Protein AF-0000000084883537 (afdb_homodimer)

Foldseek 3Di:
DKKKKKFFFDPWFFAVVCCVVPLVVLVCVLLVVLFFPDKDKDADDPPDRTGIMMMIDGPDVVSVVVSCDDDSVVVSVVCRVVTTPTDIDMDIGDDDDDD/DKKKKKFFFDPWFFAVVCCVVPLVVLVCVLLVVLFFPDKDKDADDPPDRTGIMMMIDGPDVVSVVVSCDDDSVVVSVVCRVVTTPTDIDMDIGDDDDDD

Sequence (198 aa):
MAQVYILYPSDVPFDLDYYVKVHMPMVSSLWGPFGLLGWEAITFPSGSPYQVQTVLSWKNLDQFSAASKGEAADKLFDDIQYFTTAKALILKGKVVASSMAQVYILYPSDVPFDLDYYVKVHMPMVSSLWGPFGLLGWEAITFPSGSPYQVQTVLSWKNLDQFSAASKGEAADKLFDDIQYFTTAKALILKGKVVASS

Radius of gyration: 17.08 Å; Cα contacts (8 Å, |Δi|>4): 407; chains: 2; bounding box: 30×47×37 Å

InterPro domains:
  IPR011008 Dimeric alpha-beta barrel [SSF54909] (14-93)

Nearest PDB structures (foldseek):
  4hl9-assembly4_H  TM=5.915E-01  e=8.717E-06  Rhodospirillum rubrum ATCC 11170
  2gff-assembly1_A  TM=5.959E-01  e=4.556E-05  Yersinia pestis
  2ifx-assembly1_B  TM=6.441E-01  e=3.137E-04  Cupriavidus necator
  2omo-assembly4_E  TM=5.944E-01  e=3.858E-04  Nitrosomonas europaea
  3gz7-assembly1_B  TM=6.301E-01  e=1.531E-03  Bordetella bronchiseptica

Secondary structure (DSSP, 8-state):
-EEEEEEEETTS-B-HHHIIIIIHHHHHHHHGGGTEEEEEEEE--TTSSEEEEEEEEES-HHHHHHHTSSHHHHHHHHHGGGTB-PPPEEEEEEEEEE-/-EEEEEEEETTS-B-HHHIIIIIHHHHHHHHGGGTEEEEEEEE--TTSSEEEEEEEEES-HHHHHHHTSSHHHHHHHHHGGGTB-PPPEEEEEEEEEE-

Structure (mmCIF, N/CA/C/O backbone):
data_AF-0000000084883537-model_v1
#
loop_
_entity.i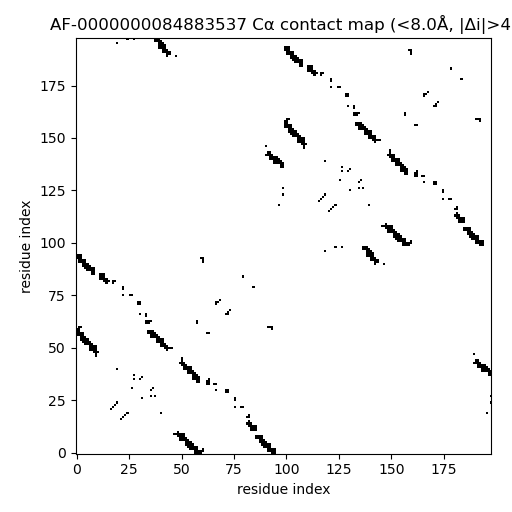d
_entity.type
_entity.pdbx_description
1 polymer 'EthD domain-containing protein'
#
loop_
_atom_site.group_PDB
_atom_site.id
_atom_site.type_symbol
_atom_site.label_atom_id
_atom_site.label_alt_id
_atom_site.label_comp_id
_atom_site.label_asym_id
_atom_site.label_entity_id
_atom_site.label_seq_id
_atom_site.pdbx_PDB_ins_code
_atom_site.Cartn_x
_atom_site.Cartn_y
_atom_site.Cartn_z
_atom_site.occupancy
_atom_site.B_iso_or_equiv
_atom_site.auth_seq_id
_atom_site.auth_comp_id
_atom_site.auth_asym_id
_atom_site.auth_atom_id
_atom_site.pdbx_PDB_model_num
ATOM 1 N N . MET A 1 1 ? 11.727 6.02 -7.578 1 90.69 1 MET A N 1
ATOM 2 C CA . MET A 1 1 ? 10.5 6.527 -6.965 1 90.69 1 MET A CA 1
ATOM 3 C C . MET A 1 1 ? 10.266 5.883 -5.602 1 90.69 1 MET A C 1
ATOM 5 O O . MET A 1 1 ? 10.766 4.789 -5.336 1 90.69 1 MET A O 1
ATOM 9 N N . ALA A 1 2 ? 9.711 6.711 -4.676 1 96.75 2 ALA A N 1
ATOM 10 C CA . ALA A 1 2 ? 9.43 6.207 -3.334 1 96.75 2 ALA A CA 1
ATOM 11 C C . ALA A 1 2 ? 7.965 6.41 -2.967 1 96.75 2 ALA A C 1
ATOM 13 O O . ALA A 1 2 ? 7.309 7.316 -3.488 1 96.75 2 ALA A O 1
ATOM 14 N N . GLN A 1 3 ? 7.539 5.473 -2.111 1 98.44 3 GLN A N 1
ATOM 15 C CA . GLN A 1 3 ? 6.172 5.57 -1.615 1 98.44 3 GLN A CA 1
ATOM 16 C C . GLN A 1 3 ? 6.125 5.426 -0.097 1 98.44 3 GLN A C 1
ATOM 18 O O . GLN A 1 3 ? 6.832 4.594 0.475 1 98.44 3 GLN A O 1
ATOM 23 N N . VAL A 1 4 ? 5.387 6.32 0.526 1 98.5 4 VAL A N 1
ATOM 24 C CA . VAL A 1 4 ? 5.102 6.227 1.954 1 98.5 4 VAL A CA 1
ATOM 25 C C . VAL A 1 4 ? 3.66 5.773 2.166 1 98.5 4 VAL A C 1
ATOM 27 O O . VAL A 1 4 ? 2.729 6.371 1.62 1 98.5 4 VAL A O 1
ATOM 30 N N . TYR A 1 5 ? 3.525 4.719 2.93 1 98.69 5 TYR A N 1
ATOM 31 C CA . TYR A 1 5 ? 2.219 4.148 3.238 1 98.69 5 TYR A CA 1
ATOM 32 C C . TYR A 1 5 ? 1.815 4.461 4.676 1 98.69 5 TYR A C 1
ATOM 34 O O . TYR A 1 5 ? 2.574 4.195 5.609 1 98.69 5 TYR A O 1
ATOM 42 N N . ILE A 1 6 ? 0.687 5.082 4.816 1 98.75 6 ILE A N 1
ATOM 43 C CA . ILE A 1 6 ? 0.108 5.375 6.121 1 98.75 6 ILE A CA 1
ATOM 44 C C . ILE A 1 6 ? -1.147 4.527 6.332 1 98.75 6 ILE A C 1
ATOM 46 O O . ILE A 1 6 ? -2.164 4.742 5.664 1 98.75 6 ILE A O 1
ATOM 50 N N . LEU A 1 7 ? -1.059 3.523 7.277 1 98.81 7 LEU A N 1
ATOM 51 C CA . LEU A 1 7 ? -2.158 2.594 7.512 1 98.81 7 LEU A CA 1
ATOM 52 C C . LEU A 1 7 ? -2.85 2.893 8.836 1 98.81 7 LEU A C 1
ATOM 54 O O . LEU A 1 7 ? -2.209 2.895 9.891 1 98.81 7 LEU A O 1
ATOM 58 N N . TYR A 1 8 ? -4.137 3.146 8.781 1 98.75 8 TYR A N 1
ATOM 59 C CA . TYR A 1 8 ? -4.93 3.414 9.977 1 98.75 8 TYR A CA 1
ATOM 60 C C . TYR A 1 8 ? -5.703 2.174 10.406 1 98.75 8 TYR A C 1
ATOM 62 O O . TYR A 1 8 ? -6.449 1.594 9.617 1 98.75 8 TYR A O 1
ATOM 70 N N . PRO A 1 9 ? -5.547 1.77 11.664 1 98.5 9 PRO A N 1
ATOM 71 C CA . PRO A 1 9 ? -6.207 0.545 12.125 1 98.5 9 PRO A CA 1
ATOM 72 C C . PRO A 1 9 ? -7.727 0.669 12.164 1 98.5 9 PR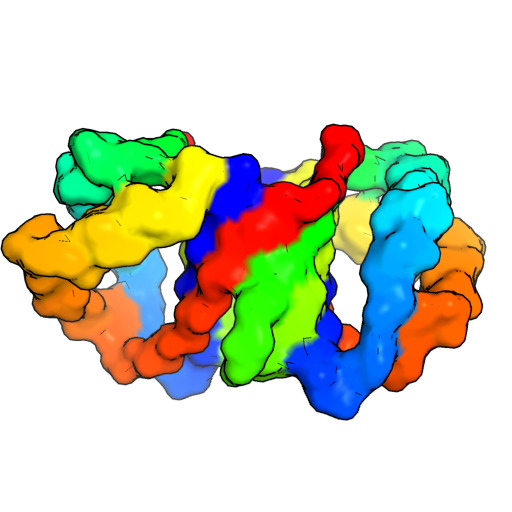O A C 1
ATOM 74 O O . PRO A 1 9 ? -8.258 1.782 12.203 1 98.5 9 PRO A O 1
ATOM 77 N N . SER A 1 10 ? -8.43 -0.474 12.109 1 97.88 10 SER A N 1
ATOM 78 C CA . SER A 1 10 ? -9.875 -0.538 11.953 1 97.88 10 SER A CA 1
ATOM 79 C C . SER A 1 10 ? -10.586 -0.371 13.297 1 97.88 10 SER A C 1
ATOM 81 O O . SER A 1 10 ? -11.797 -0.151 13.336 1 97.88 10 SER A O 1
ATOM 83 N N . ASP A 1 11 ? -9.938 -0.426 14.336 1 96.38 11 ASP A N 1
ATOM 84 C CA . ASP A 1 11 ? -10.602 -0.507 15.633 1 96.38 11 ASP A CA 1
ATOM 85 C C . ASP A 1 11 ? -10.781 0.88 16.25 1 96.38 11 ASP A C 1
ATOM 87 O O . ASP A 1 11 ? -11.25 1.008 17.375 1 96.38 11 ASP A O 1
ATOM 91 N N . VAL A 1 12 ? -10.43 1.932 15.578 1 96.75 12 VAL A N 1
ATOM 92 C CA . VAL A 1 12 ? -10.516 3.312 16.047 1 96.75 12 VAL A CA 1
ATOM 93 C C . VAL A 1 12 ? -11.305 4.148 15.039 1 96.75 12 VAL A C 1
ATOM 95 O O . VAL A 1 12 ? -11.125 4.008 13.828 1 96.75 12 VAL A O 1
ATOM 98 N N . PRO A 1 13 ? -12.266 4.973 15.516 1 97.62 13 PRO A N 1
ATOM 99 C CA . PRO A 1 13 ? -13.031 5.816 14.594 1 97.62 13 PRO A CA 1
ATOM 100 C C . PRO A 1 13 ? -12.141 6.648 13.672 1 97.62 13 PRO A C 1
ATOM 102 O O . PRO A 1 13 ? -11.062 7.078 14.078 1 97.62 13 PRO A O 1
ATOM 105 N N . PHE A 1 14 ? -12.68 6.918 12.422 1 98.62 14 PHE A N 1
ATOM 106 C CA . PHE A 1 14 ? -11.977 7.668 11.383 1 98.62 14 PHE A CA 1
ATOM 107 C C . PHE A 1 14 ? -12.961 8.5 10.562 1 98.62 14 PHE A C 1
ATOM 109 O O . PHE A 1 14 ? -13.898 7.961 9.977 1 98.62 14 PHE A O 1
ATOM 116 N N . ASP A 1 15 ? -12.773 9.766 10.531 1 98.81 15 ASP A N 1
ATOM 117 C CA . ASP A 1 15 ? -13.617 10.656 9.742 1 98.81 15 ASP A CA 1
ATOM 118 C C . ASP A 1 15 ? -13.086 10.789 8.32 1 98.81 15 ASP A C 1
ATOM 120 O O . ASP A 1 15 ? -12.375 11.75 8 1 98.81 15 ASP A O 1
ATOM 124 N N . LEU A 1 16 ? -13.547 9.93 7.484 1 98.62 16 LEU A N 1
ATOM 125 C CA . LEU A 1 16 ? -13.055 9.844 6.117 1 98.62 16 LEU A CA 1
ATOM 126 C C . LEU A 1 16 ? -13.391 11.117 5.34 1 98.62 16 LEU A C 1
ATOM 128 O O . LEU A 1 16 ? -12.594 11.57 4.516 1 98.62 16 LEU A O 1
ATOM 132 N N . ASP A 1 17 ? -14.555 11.625 5.539 1 98.69 17 ASP A N 1
ATOM 133 C CA . ASP A 1 17 ? -14.969 12.828 4.82 1 98.69 17 ASP A CA 1
ATOM 134 C C . ASP A 1 17 ? -14.023 13.992 5.109 1 98.69 17 ASP A C 1
ATOM 136 O O . ASP A 1 17 ? -13.539 14.641 4.184 1 98.69 17 ASP A O 1
ATOM 140 N N . TYR A 1 18 ? -13.75 14.203 6.387 1 98.88 18 TYR A N 1
ATOM 141 C CA . TYR A 1 18 ? -12.812 15.258 6.754 1 98.88 18 TYR A CA 1
ATOM 142 C C . TYR A 1 18 ? -11.43 14.984 6.168 1 98.88 18 TYR A C 1
ATOM 144 O O . TYR A 1 18 ? -10.781 15.891 5.648 1 98.88 18 TYR A O 1
ATOM 152 N N . TYR A 1 19 ? -11.023 13.766 6.277 1 98.81 19 TYR A N 1
ATOM 153 C CA . TYR A 1 19 ? -9.695 13.367 5.82 1 98.81 19 TYR A CA 1
ATOM 154 C C . TYR A 1 19 ? -9.508 13.703 4.348 1 98.81 19 TYR A C 1
ATOM 156 O O . TYR A 1 19 ? -8.516 14.336 3.969 1 98.81 19 TYR A O 1
ATOM 164 N N . VAL A 1 20 ? -10.477 13.336 3.49 1 98.56 20 VAL A N 1
ATOM 165 C CA . VAL A 1 20 ? -10.352 13.445 2.041 1 98.56 20 VAL A CA 1
ATOM 166 C C . VAL A 1 20 ? -10.602 14.891 1.612 1 98.56 20 VAL A C 1
ATOM 168 O O . VAL A 1 20 ? -9.914 15.406 0.729 1 98.56 20 VAL A O 1
ATOM 171 N N . LYS A 1 21 ? -11.477 15.539 2.238 1 98.56 21 LYS A N 1
ATOM 172 C CA . LYS A 1 21 ? -11.914 16.844 1.744 1 98.56 21 LYS A CA 1
ATOM 173 C C . LYS A 1 21 ? -11.086 17.969 2.352 1 98.56 21 LYS A C 1
ATOM 175 O O . LYS A 1 21 ? -11.047 19.078 1.812 1 98.56 21 LYS A O 1
ATOM 180 N N . VAL A 1 22 ? -10.445 17.719 3.473 1 98.69 22 VAL A N 1
ATOM 181 C CA . VAL A 1 22 ? -9.75 18.797 4.164 1 9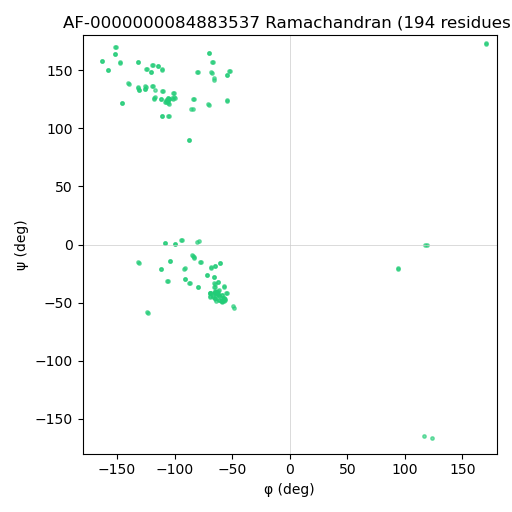8.69 22 VAL A CA 1
ATOM 182 C C . VAL A 1 22 ? -8.273 18.438 4.348 1 98.69 22 VAL A C 1
ATOM 184 O O . VAL A 1 22 ? -7.387 19.141 3.871 1 98.69 22 VAL A O 1
ATOM 187 N N . HIS A 1 23 ? -7.996 17.297 5.043 1 98.88 23 HIS A N 1
ATOM 188 C CA . HIS A 1 23 ? -6.629 16.953 5.426 1 98.88 23 HIS A CA 1
ATOM 189 C C . HIS A 1 23 ? -5.758 16.719 4.199 1 98.88 23 HIS A C 1
ATOM 191 O O . HIS A 1 23 ? -4.652 17.266 4.102 1 98.88 23 HIS A O 1
ATOM 197 N N . MET A 1 24 ? -6.238 15.938 3.273 1 98.62 24 MET A N 1
ATOM 198 C CA . MET A 1 24 ? -5.395 15.547 2.148 1 98.62 24 MET A CA 1
ATOM 199 C C . MET A 1 24 ? -5.117 16.734 1.236 1 98.62 24 MET A C 1
ATOM 201 O O . MET A 1 24 ? -4.008 16.891 0.721 1 98.62 24 MET A O 1
ATOM 205 N N . PRO A 1 25 ? -6.133 17.609 0.944 1 98.38 25 PRO A N 1
ATOM 206 C CA . PRO A 1 25 ? -5.785 18.844 0.222 1 98.38 25 PRO A CA 1
ATOM 207 C C . PRO A 1 25 ? -4.734 19.672 0.946 1 98.38 25 PRO A C 1
ATOM 209 O O . PRO A 1 25 ? -3.883 20.297 0.303 1 98.38 25 PRO A O 1
ATOM 212 N N . MET A 1 26 ? -4.738 19.734 2.303 1 98.38 26 MET A N 1
ATOM 213 C CA . MET A 1 26 ? -3.697 20.422 3.07 1 98.38 26 MET A CA 1
ATOM 214 C C . MET A 1 26 ? -2.34 19.75 2.842 1 98.38 26 MET A C 1
ATOM 216 O O . MET A 1 26 ? -1.332 20.438 2.672 1 98.38 26 MET A O 1
ATOM 220 N N . VAL A 1 27 ? -2.291 18.422 2.84 1 98.31 27 VAL A N 1
ATOM 221 C CA . VAL A 1 27 ? -1.072 17.672 2.566 1 98.31 27 VAL A CA 1
ATOM 222 C C . VAL A 1 27 ? -0.501 18.078 1.212 1 98.31 27 VAL A C 1
ATOM 224 O O . VAL A 1 27 ? 0.692 18.375 1.098 1 98.31 27 VAL A O 1
ATOM 227 N N . SER A 1 28 ? -1.354 18.141 0.183 1 97.62 28 SER A N 1
ATOM 228 C CA . SER A 1 28 ? -0.929 18.562 -1.148 1 97.62 28 SER A CA 1
ATOM 229 C C . SER A 1 28 ? -0.347 19.984 -1.123 1 97.62 28 SER A C 1
ATOM 231 O O . SER A 1 28 ? 0.725 20.219 -1.681 1 97.62 28 SER A O 1
ATOM 233 N N . SER A 1 29 ? -1.078 20.828 -0.504 1 97.5 29 SER A N 1
ATOM 234 C CA . SER A 1 29 ? -0.693 22.234 -0.492 1 97.5 29 SER A CA 1
ATOM 235 C C . SER A 1 29 ? 0.621 22.438 0.253 1 97.5 29 SER A C 1
ATOM 237 O O . SER A 1 29 ? 1.49 23.188 -0.205 1 97.5 29 SER A O 1
ATOM 239 N N . LEU A 1 30 ? 0.836 21.797 1.355 1 97.31 30 LEU A N 1
ATOM 240 C CA . LEU A 1 30 ? 1.965 22.047 2.242 1 97.31 30 LEU A CA 1
ATOM 241 C C . LEU A 1 30 ? 3.186 21.234 1.821 1 97.31 30 LEU A C 1
ATOM 243 O O . LEU A 1 30 ? 4.32 21.703 1.952 1 97.31 30 LEU A O 1
ATOM 247 N N . TRP A 1 31 ? 2.982 20.047 1.278 1 97.69 31 TRP A N 1
ATOM 248 C CA . TRP A 1 31 ? 4.121 19.188 0.972 1 97.69 31 TRP A CA 1
ATOM 249 C C . TRP A 1 31 ? 4.414 19.188 -0.524 1 97.69 31 TRP A C 1
ATOM 251 O O . TRP A 1 31 ? 5.484 18.734 -0.953 1 97.69 31 TRP A O 1
ATOM 261 N N . GLY A 1 32 ? 3.486 19.688 -1.312 1 96.5 32 GLY A N 1
ATOM 262 C CA . GLY A 1 32 ? 3.75 19.844 -2.732 1 96.5 32 GLY A CA 1
ATOM 263 C C . GLY A 1 32 ? 5.078 20.516 -3.023 1 96.5 32 GLY A C 1
ATOM 264 O O . GLY A 1 32 ? 5.914 19.969 -3.746 1 96.5 32 GLY A O 1
ATOM 265 N N . PRO A 1 33 ? 5.328 21.672 -2.48 1 94.94 33 PRO A N 1
ATOM 266 C CA . PRO A 1 33 ? 6.578 22.391 -2.732 1 94.94 33 PRO A CA 1
ATOM 267 C C . PRO A 1 33 ? 7.812 21.609 -2.293 1 94.94 33 PRO A C 1
ATOM 269 O O . PRO A 1 33 ? 8.93 21.922 -2.701 1 94.94 33 PRO A O 1
ATOM 272 N N . PHE A 1 34 ? 7.656 20.609 -1.507 1 95 34 PHE A N 1
ATOM 273 C CA . PHE A 1 34 ? 8.781 19.844 -1.003 1 95 34 PHE A CA 1
ATOM 274 C C . PHE A 1 34 ? 8.961 18.562 -1.805 1 95 34 PHE A C 1
ATOM 276 O O . PHE A 1 34 ? 9.789 17.719 -1.457 1 95 34 PHE A O 1
ATOM 283 N N . GLY A 1 35 ? 8.109 18.375 -2.793 1 95.56 35 GLY A N 1
ATOM 284 C CA . GLY A 1 35 ? 8.398 17.281 -3.703 1 95.56 35 GLY A CA 1
ATOM 285 C C . GLY A 1 35 ? 7.328 16.203 -3.715 1 95.56 35 GLY A C 1
ATOM 286 O O . GLY A 1 35 ? 7.492 15.164 -4.359 1 95.56 35 GLY A O 1
ATOM 287 N N . LEU A 1 36 ? 6.293 16.359 -2.936 1 97.69 36 LEU A N 1
ATOM 288 C CA . LEU A 1 36 ? 5.18 15.422 -3.057 1 97.69 36 LEU A CA 1
ATOM 289 C C . LEU A 1 36 ? 4.672 15.367 -4.492 1 97.69 36 LEU A C 1
ATOM 291 O O . LEU A 1 36 ? 4.297 16.391 -5.062 1 97.69 36 LEU A O 1
ATOM 295 N N . LEU A 1 37 ? 4.664 14.125 -5.035 1 97.88 37 LEU A N 1
ATOM 296 C CA . LEU A 1 37 ? 4.25 13.953 -6.422 1 97.88 37 LEU A CA 1
ATOM 297 C C . LEU A 1 37 ? 2.75 13.68 -6.508 1 97.88 37 LEU A C 1
ATOM 299 O O . LEU A 1 37 ? 2.115 13.992 -7.516 1 97.88 37 LEU A O 1
ATOM 303 N N . GLY A 1 38 ? 2.182 13.055 -5.477 1 98 38 GLY A N 1
ATOM 304 C CA . GLY A 1 38 ? 0.766 12.719 -5.438 1 98 38 GLY A CA 1
ATOM 305 C C . GLY A 1 38 ? 0.396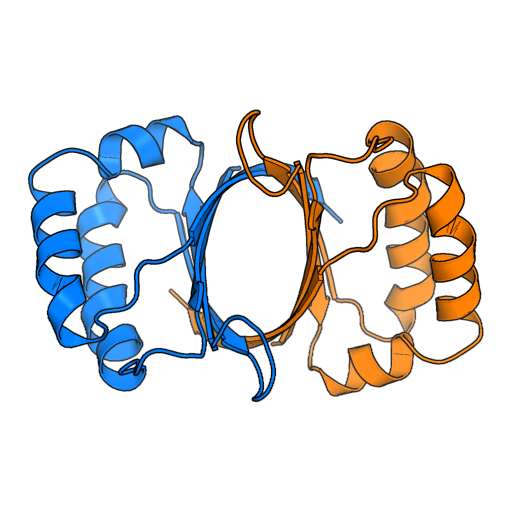 11.812 -4.273 1 98 38 GLY A C 1
ATOM 306 O O . GLY A 1 38 ? 1.256 11.445 -3.473 1 98 38 GLY A O 1
ATOM 307 N N . TRP A 1 39 ? -0.881 11.641 -4.172 1 98.56 39 TRP A N 1
ATOM 308 C CA . TRP A 1 39 ? -1.367 10.773 -3.104 1 98.56 39 TRP A CA 1
ATOM 309 C C . TRP A 1 39 ? -2.631 10.039 -3.535 1 98.56 39 TRP A C 1
ATOM 311 O O . TRP A 1 39 ? -3.305 10.445 -4.48 1 98.56 39 TRP A O 1
ATOM 321 N N . GLU A 1 40 ? -2.92 8.914 -2.918 1 98.56 40 GLU A N 1
ATOM 322 C CA . GLU A 1 40 ? -4.16 8.148 -3.014 1 98.56 40 GLU A CA 1
ATOM 323 C C . GLU A 1 40 ? -4.68 7.77 -1.63 1 98.56 40 GLU A C 1
ATOM 325 O O . GLU A 1 40 ? -3.904 7.414 -0.742 1 98.56 40 GLU A O 1
ATOM 330 N N . ALA A 1 41 ? -5.926 7.941 -1.436 1 98.75 41 ALA A N 1
ATOM 331 C CA . ALA A 1 41 ? -6.621 7.414 -0.263 1 98.75 41 ALA A CA 1
ATOM 332 C C . ALA A 1 41 ? -7.398 6.148 -0.609 1 98.75 41 ALA A C 1
ATOM 334 O O . ALA A 1 41 ? -8.203 6.141 -1.545 1 98.75 41 ALA A O 1
ATOM 335 N N . ILE A 1 42 ? -7.125 5.074 0.143 1 98.62 42 ILE A N 1
ATOM 336 C CA . ILE A 1 42 ? -7.691 3.746 -0.078 1 98.62 42 ILE A CA 1
ATOM 337 C C . ILE A 1 42 ? -8.492 3.316 1.147 1 98.62 42 ILE A C 1
ATOM 339 O O . ILE A 1 42 ? -8.07 3.531 2.283 1 98.62 42 ILE A O 1
ATOM 343 N N . THR A 1 43 ? -9.656 2.752 0.926 1 98.5 43 THR A N 1
ATOM 344 C CA . THR A 1 43 ? -10.406 2.148 2.023 1 98.5 43 THR A CA 1
ATOM 345 C C . THR A 1 43 ? -10.453 0.63 1.872 1 98.5 43 THR A C 1
ATOM 347 O O . THR A 1 43 ? -10.352 0.108 0.761 1 98.5 43 THR A O 1
ATOM 350 N N . PHE A 1 44 ? -10.539 -0.018 3.027 1 98.12 44 PHE A N 1
ATOM 351 C CA . PHE A 1 44 ? -10.625 -1.473 3.086 1 98.12 44 PHE A CA 1
ATOM 352 C C . PHE A 1 44 ? -11.969 -1.917 3.641 1 98.12 44 PHE A C 1
ATOM 354 O O . PHE A 1 44 ? -12.625 -1.169 4.367 1 98.12 44 PHE A O 1
ATOM 361 N N . PRO A 1 45 ? -12.344 -3.084 3.25 1 95.12 45 PRO A N 1
ATOM 362 C CA . PRO A 1 45 ? -13.641 -3.561 3.738 1 95.12 45 PRO A CA 1
ATOM 363 C C . PRO A 1 45 ? -13.625 -3.896 5.227 1 95.12 45 PRO A C 1
ATOM 365 O O . PRO A 1 45 ? -12.555 -3.988 5.832 1 95.12 45 PRO A O 1
ATOM 368 N N . SER A 1 46 ? -14.891 -4.012 5.711 1 94.38 46 SER A N 1
ATOM 369 C CA . SER A 1 46 ? -15.023 -4.445 7.098 1 94.38 46 SER A CA 1
ATOM 370 C C . SER A 1 46 ? -14.289 -5.758 7.344 1 94.38 46 SER A C 1
ATOM 372 O O . SER A 1 46 ? -14.32 -6.656 6.504 1 94.38 46 SER A O 1
ATOM 374 N N . GLY A 1 47 ? -13.719 -5.93 8.547 1 95.5 47 GLY A N 1
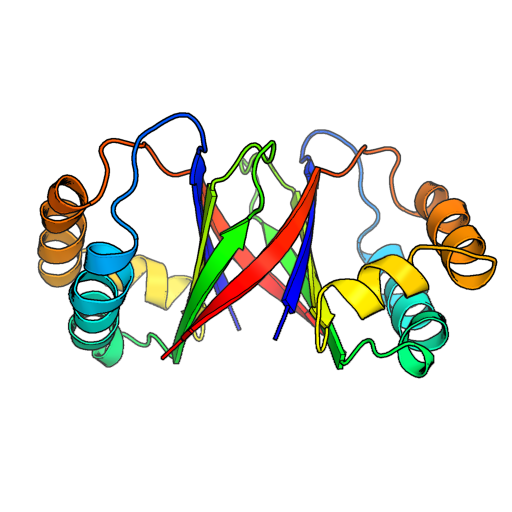ATOM 375 C CA . GLY A 1 47 ? -12.992 -7.141 8.891 1 95.5 47 GLY A CA 1
ATOM 376 C C . GLY A 1 47 ? -11.5 -7.031 8.648 1 95.5 47 GLY A C 1
ATOM 377 O O . GLY A 1 47 ? -10.719 -7.82 9.18 1 95.5 47 GLY A O 1
ATOM 378 N N . SER A 1 48 ? -11.109 -6.109 7.816 1 97.44 48 SER A N 1
ATOM 379 C CA . SER A 1 48 ? -9.688 -5.844 7.598 1 97.44 48 SER A CA 1
ATOM 380 C C . SER A 1 48 ? -9.039 -5.242 8.844 1 97.44 48 SER A C 1
ATOM 382 O O . SER A 1 48 ? -9.688 -4.504 9.586 1 97.44 48 SER A O 1
ATOM 384 N N . PRO A 1 49 ? -7.723 -5.543 9.078 1 98.19 49 PRO A N 1
ATOM 385 C CA . PRO A 1 49 ? -7.051 -4.945 10.234 1 98.19 49 PRO A CA 1
ATOM 386 C C . PRO A 1 49 ? -6.863 -3.436 10.086 1 98.19 49 PRO A C 1
ATOM 388 O O . PRO A 1 49 ? -6.645 -2.738 11.078 1 98.19 49 PRO A O 1
ATOM 391 N N . TYR A 1 50 ? -6.926 -2.973 8.898 1 98.69 50 TYR A N 1
ATOM 392 C CA . TYR A 1 50 ? -6.836 -1.544 8.609 1 98.69 50 TYR A CA 1
ATOM 393 C C . TYR A 1 50 ? -8.094 -1.049 7.906 1 98.69 50 TYR A C 1
ATOM 395 O O . TYR A 1 50 ? -8.727 -1.796 7.156 1 98.69 50 TYR A O 1
ATOM 403 N N . GLN A 1 51 ? -8.438 0.183 8.156 1 98.5 51 GLN A N 1
ATOM 404 C CA . GLN A 1 51 ? -9.648 0.727 7.551 1 98.5 51 GLN A CA 1
ATOM 405 C C . GLN A 1 51 ? -9.312 1.701 6.426 1 98.5 51 GLN A C 1
ATOM 407 O O . GLN A 1 51 ? -10.07 1.831 5.461 1 98.5 51 GLN A O 1
ATOM 412 N N . VAL A 1 52 ? -8.195 2.404 6.539 1 98.62 52 VAL A N 1
ATOM 413 C CA . VAL A 1 52 ? -7.758 3.385 5.551 1 98.62 52 VAL A CA 1
ATOM 414 C C . VAL A 1 52 ? -6.246 3.279 5.352 1 98.62 52 VAL A C 1
ATOM 416 O O . VAL A 1 52 ? -5.5 3.096 6.312 1 98.62 52 VAL A O 1
ATOM 419 N N . GLN A 1 53 ? -5.84 3.361 4.125 1 98.81 53 GLN A N 1
ATOM 420 C CA . GLN A 1 53 ? -4.441 3.561 3.762 1 98.81 53 GLN A CA 1
ATOM 421 C C . GLN A 1 53 ? -4.277 4.777 2.854 1 98.81 53 GLN A C 1
ATOM 423 O O . GLN A 1 53 ? -5.07 4.98 1.933 1 98.81 53 GLN A O 1
ATOM 428 N N . THR A 1 54 ? -3.279 5.547 3.168 1 98.81 54 THR A N 1
ATOM 429 C CA . THR A 1 54 ? -2.854 6.613 2.268 1 98.81 54 THR A CA 1
ATOM 430 C C . THR A 1 54 ? -1.497 6.289 1.648 1 98.81 54 THR A C 1
ATOM 432 O O . THR A 1 54 ? -0.593 5.809 2.336 1 98.81 54 THR A O 1
ATOM 435 N N . VAL A 1 55 ? -1.447 6.453 0.383 1 98.62 55 VAL A N 1
ATOM 436 C CA . VAL A 1 55 ? -0.183 6.34 -0.337 1 98.62 55 VAL A CA 1
ATOM 437 C C . VAL A 1 55 ? 0.312 7.73 -0.734 1 98.62 55 VAL A C 1
ATOM 439 O O . VAL A 1 55 ? -0.401 8.477 -1.402 1 98.62 55 V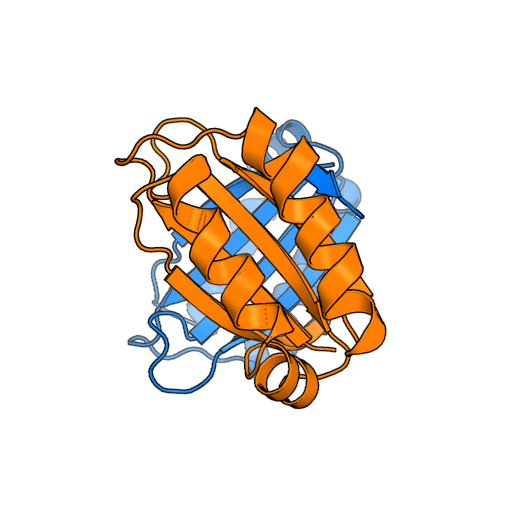AL A O 1
ATOM 442 N N . LEU A 1 56 ? 1.47 8.078 -0.287 1 98.62 56 LEU A N 1
ATOM 443 C CA . LEU A 1 56 ? 2.158 9.289 -0.719 1 98.62 56 LEU A CA 1
ATOM 444 C C . LEU A 1 56 ? 3.303 8.953 -1.671 1 98.62 56 LEU A C 1
ATOM 446 O O . LEU A 1 56 ? 4.18 8.156 -1.335 1 98.62 56 LEU A O 1
ATOM 450 N N . SER A 1 57 ? 3.291 9.547 -2.822 1 98.19 57 SER A N 1
ATOM 451 C CA . SER A 1 57 ? 4.332 9.32 -3.818 1 98.19 57 SER A CA 1
ATOM 452 C C . SER A 1 57 ? 5.352 10.453 -3.82 1 98.19 57 SER A C 1
ATOM 454 O O . SER A 1 57 ? 4.984 11.625 -3.879 1 98.19 57 SER A O 1
ATOM 456 N N . TRP A 1 58 ? 6.602 10.023 -3.771 1 97.62 58 TRP A N 1
ATOM 457 C CA . TRP A 1 58 ? 7.734 10.938 -3.705 1 97.62 58 TRP A CA 1
ATOM 458 C C . TRP A 1 58 ? 8.797 10.562 -4.734 1 97.62 58 TRP A C 1
ATOM 460 O O . TRP A 1 58 ? 8.852 9.414 -5.191 1 97.62 58 TRP A O 1
ATOM 470 N N . LYS A 1 59 ? 9.586 11.547 -5.066 1 93.5 59 LYS A N 1
ATOM 471 C CA . LYS A 1 59 ? 10.719 11.211 -5.922 1 93.5 59 LYS A CA 1
ATOM 472 C C . LYS A 1 59 ? 11.695 10.281 -5.207 1 93.5 59 LYS A C 1
ATOM 474 O O . LYS A 1 59 ? 12.234 9.359 -5.816 1 93.5 59 LYS A O 1
ATOM 479 N N . ASN A 1 60 ? 11.969 10.625 -4.02 1 93.69 60 ASN A N 1
ATOM 480 C CA . ASN A 1 60 ? 12.812 9.773 -3.188 1 93.69 60 ASN A CA 1
ATOM 481 C C . ASN A 1 60 ? 12.477 9.93 -1.706 1 93.69 60 ASN A C 1
ATOM 483 O O . ASN A 1 60 ? 11.719 10.828 -1.328 1 93.69 60 ASN A O 1
ATOM 487 N N . LEU A 1 61 ? 13.047 9.047 -0.909 1 94.12 61 LEU A N 1
ATOM 488 C CA . LEU A 1 61 ? 12.742 9.023 0.517 1 94.12 61 LEU A CA 1
ATOM 489 C C . LEU A 1 61 ? 13.359 10.227 1.223 1 94.12 61 LEU A C 1
ATOM 491 O O . LEU A 1 61 ? 12.875 10.656 2.273 1 94.12 61 LEU A O 1
ATOM 495 N N . ASP A 1 62 ? 14.422 10.781 0.708 1 95.19 62 ASP A N 1
ATOM 496 C CA . ASP A 1 62 ? 15.055 11.953 1.307 1 95.19 62 ASP A CA 1
ATOM 497 C C . ASP A 1 62 ? 14.102 13.148 1.305 1 95.19 62 ASP A C 1
ATOM 499 O O . ASP A 1 62 ? 14.07 13.93 2.262 1 95.19 62 ASP A O 1
ATOM 503 N N . GLN A 1 63 ? 13.398 13.297 0.281 1 94.88 63 GLN A N 1
ATOM 504 C CA . GLN A 1 63 ? 12.438 14.391 0.194 1 94.88 63 GLN A CA 1
ATOM 505 C C . GLN A 1 63 ? 11.328 14.227 1.232 1 94.88 63 GLN A C 1
ATOM 507 O O . GLN A 1 63 ? 10.922 15.203 1.865 1 94.88 63 GLN A O 1
ATOM 512 N N . PHE A 1 64 ? 10.852 13.055 1.416 1 96.12 64 PHE A N 1
ATOM 513 C CA . PHE A 1 64 ? 9.883 12.82 2.475 1 96.12 64 PHE A CA 1
ATOM 514 C C . PHE A 1 64 ? 10.477 13.141 3.84 1 96.12 64 PHE A C 1
ATOM 516 O O . PHE A 1 64 ? 9.828 13.781 4.672 1 96.12 64 PHE A O 1
ATOM 523 N N . SER A 1 65 ? 11.664 12.609 4.027 1 95.19 65 SER A N 1
ATOM 524 C CA . SER A 1 65 ? 12.328 12.852 5.305 1 95.19 65 SER A CA 1
ATOM 525 C C . SER A 1 65 ? 12.445 14.344 5.598 1 95.19 65 SER A C 1
ATOM 527 O O . SER A 1 65 ? 12.219 14.773 6.73 1 95.19 65 SER A O 1
ATOM 529 N N . ALA A 1 66 ? 12.758 15.125 4.66 1 94.19 66 ALA A N 1
ATOM 530 C CA . ALA A 1 66 ? 12.867 16.578 4.809 1 94.19 66 ALA A CA 1
ATOM 531 C C . ALA A 1 66 ? 11.492 17.203 5.035 1 94.19 66 ALA A C 1
ATOM 533 O O . ALA A 1 66 ? 11.336 18.047 5.926 1 94.19 66 ALA A O 1
ATOM 534 N N . ALA A 1 67 ? 10.531 16.797 4.27 1 95.31 67 ALA A N 1
ATOM 535 C CA . ALA A 1 67 ? 9.188 17.359 4.324 1 95.31 67 ALA A CA 1
ATOM 536 C C . ALA A 1 67 ? 8.516 17.062 5.66 1 95.31 67 ALA A C 1
ATOM 538 O O . ALA A 1 67 ? 7.684 17.844 6.133 1 95.31 67 ALA A O 1
ATOM 539 N N . SER A 1 68 ? 8.844 15.938 6.164 1 95.69 68 SER A N 1
ATOM 540 C CA . SER A 1 68 ? 8.195 15.492 7.395 1 95.69 68 SER A CA 1
ATOM 541 C C . SER A 1 68 ? 8.789 16.172 8.617 1 95.69 68 SER A C 1
ATOM 543 O O . SER A 1 68 ? 8.438 15.852 9.75 1 95.69 68 SER A O 1
ATOM 545 N N . LYS A 1 69 ? 9.727 17.062 8.234 1 92.75 69 LYS A N 1
ATOM 546 C CA . LYS A 1 69 ? 10.344 17.875 9.289 1 92.75 69 LYS A CA 1
ATOM 547 C C . LYS A 1 69 ? 10.047 19.359 9.086 1 92.75 69 LYS A C 1
ATOM 549 O O . LYS A 1 69 ? 9.828 19.797 7.965 1 92.75 69 LYS A O 1
ATOM 554 N N . GLY A 1 70 ? 9.625 20.062 10.219 1 89.56 70 GLY A N 1
ATOM 555 C CA . GLY A 1 70 ? 9.461 21.5 10.133 1 89.56 70 GLY A CA 1
ATOM 556 C C . GLY A 1 70 ? 8.031 21.953 10.352 1 89.56 70 GLY A C 1
ATOM 557 O O . GLY A 1 70 ? 7.184 21.172 10.781 1 89.56 70 GLY A O 1
ATOM 558 N N . GLU A 1 71 ? 7.836 23.266 9.945 1 93.31 71 GLU A N 1
ATOM 559 C CA . GLU A 1 71 ? 6.566 23.906 10.273 1 93.31 71 GLU A CA 1
ATOM 560 C C . GLU A 1 71 ? 5.418 23.297 9.484 1 93.31 71 GLU A C 1
ATOM 562 O O . GLU A 1 71 ? 4.32 23.109 10.016 1 93.31 71 GLU A O 1
ATOM 567 N N . ALA A 1 72 ? 5.633 23.031 8.219 1 93.81 72 ALA A N 1
ATOM 568 C CA . ALA A 1 72 ? 4.594 22.438 7.387 1 93.81 72 ALA A CA 1
ATOM 569 C C . ALA A 1 72 ? 4.141 21.094 7.965 1 93.81 72 ALA A C 1
ATOM 571 O O . ALA A 1 72 ? 2.939 20.828 8.055 1 93.81 72 ALA A O 1
ATOM 572 N N . ALA A 1 73 ? 5.008 20.25 8.352 1 95.25 73 ALA A N 1
ATOM 573 C CA . ALA A 1 73 ? 4.695 18.953 8.945 1 95.25 73 ALA A CA 1
ATOM 574 C C . ALA A 1 73 ? 3.941 19.125 10.258 1 95.25 73 ALA A C 1
ATOM 576 O O . ALA A 1 73 ? 2.988 18.391 10.531 1 95.25 73 ALA A O 1
ATOM 577 N N . ASP A 1 74 ? 4.395 20.094 11.055 1 97.06 74 ASP A N 1
ATOM 578 C CA . ASP A 1 74 ? 3.738 20.344 12.336 1 97.06 74 ASP A CA 1
ATOM 579 C C . ASP A 1 74 ? 2.252 20.641 12.141 1 97.06 74 ASP A C 1
ATOM 581 O O . ASP A 1 74 ? 1.414 20.141 12.891 1 97.06 74 ASP A O 1
ATOM 585 N N . LYS A 1 75 ? 1.976 21.469 11.203 1 97.62 75 LYS A N 1
ATOM 586 C CA . LYS A 1 75 ? 0.584 21.797 10.906 1 97.62 75 LYS A CA 1
ATOM 587 C C . LYS A 1 75 ? -0.214 20.547 10.539 1 97.62 75 LYS A C 1
ATOM 589 O O . LYS A 1 75 ? -1.355 20.391 10.977 1 97.62 75 LYS A O 1
ATOM 594 N N . LEU A 1 76 ? 0.341 19.672 9.727 1 97.94 76 LEU A N 1
ATOM 595 C CA . LEU A 1 76 ? -0.322 18.453 9.297 1 97.94 76 LEU A CA 1
ATOM 596 C C . LEU A 1 76 ? -0.522 17.5 10.469 1 97.94 76 LEU A C 1
ATOM 598 O O . LEU A 1 76 ? -1.599 16.922 10.633 1 97.94 76 LEU A O 1
ATOM 602 N N . PHE A 1 77 ? 0.503 17.328 11.289 1 97.38 77 PHE A N 1
ATOM 603 C CA . PHE A 1 77 ? 0.421 16.422 12.438 1 97.38 77 PHE A CA 1
ATOM 604 C C . PHE A 1 77 ? -0.589 16.938 13.453 1 97.38 77 PHE A C 1
ATOM 606 O O . PHE A 1 77 ? -1.338 16.156 14.039 1 97.38 77 PHE A O 1
ATOM 613 N N . ASP A 1 78 ? -0.692 18.281 13.648 1 97.88 78 ASP A N 1
ATOM 614 C CA . ASP A 1 78 ? -1.663 18.891 14.555 1 97.88 78 ASP A CA 1
ATOM 615 C C . ASP A 1 78 ? -3.09 18.672 14.055 1 97.88 78 ASP A C 1
ATOM 617 O O . ASP A 1 78 ? -4.039 18.688 14.844 1 97.88 78 ASP A O 1
ATOM 621 N N . ASP A 1 79 ? -3.24 18.547 12.797 1 98.56 79 ASP A N 1
ATOM 622 C CA . ASP A 1 79 ? -4.551 18.422 12.164 1 98.56 79 ASP A CA 1
ATOM 623 C C . ASP A 1 79 ? -5.105 17 12.344 1 98.56 79 ASP A C 1
ATOM 625 O O . ASP A 1 79 ? -6.309 16.781 12.18 1 98.56 79 ASP A O 1
ATOM 629 N N . ILE A 1 80 ? -4.277 15.969 12.742 1 98.38 80 ILE A N 1
ATOM 630 C CA . ILE A 1 80 ? -4.656 14.562 12.789 1 98.38 80 ILE A CA 1
ATOM 631 C C . ILE A 1 80 ? -5.797 14.367 13.781 1 98.38 80 ILE A C 1
ATOM 633 O O . ILE A 1 80 ? -6.711 13.57 13.539 1 98.38 80 ILE A O 1
ATOM 637 N N . GLN A 1 81 ? -5.855 15.102 14.789 1 98.38 81 GLN A N 1
ATOM 638 C CA . GLN A 1 81 ? -6.832 14.945 15.859 1 98.38 81 GLN A CA 1
ATOM 639 C C . GLN A 1 81 ? -8.25 15.195 15.352 1 98.38 81 GLN A C 1
ATOM 641 O O . GLN A 1 81 ? -9.219 14.805 16 1 98.38 81 GLN A O 1
ATOM 646 N N . TYR A 1 82 ? -8.391 15.844 14.242 1 98.69 82 TYR A N 1
ATOM 647 C CA . TYR A 1 82 ? -9.711 16.234 13.758 1 98.69 82 TYR A CA 1
ATOM 648 C C . TYR A 1 82 ? -10.359 15.094 12.977 1 98.69 82 TYR A C 1
ATOM 650 O O . TYR A 1 82 ? -11.555 15.141 12.672 1 98.69 82 TYR A O 1
ATOM 658 N N . PHE A 1 83 ? -9.609 14.023 12.68 1 98.75 83 PHE A N 1
ATOM 659 C CA . PHE A 1 83 ? -10.281 12.977 11.914 1 98.75 83 PHE A CA 1
ATOM 660 C C . PHE A 1 83 ? -10.039 11.609 12.547 1 98.75 83 PHE A C 1
ATOM 662 O O . PHE A 1 83 ? -10.727 10.641 12.227 1 98.75 83 PHE A O 1
ATOM 669 N N . THR A 1 84 ? -9.07 11.461 13.445 1 98.69 84 THR A N 1
ATOM 670 C CA . THR A 1 84 ? -8.867 10.164 14.086 1 98.69 84 THR A CA 1
ATOM 671 C C . THR A 1 84 ? -8.016 10.312 15.344 1 98.69 84 THR A C 1
ATOM 673 O O . THR A 1 84 ? -7.285 11.297 15.5 1 98.69 84 THR A O 1
ATOM 676 N N . THR A 1 85 ? -8.102 9.359 16.266 1 98.25 85 THR A N 1
ATOM 677 C CA . THR A 1 85 ? -7.191 9.211 17.406 1 98.25 85 THR A CA 1
ATOM 678 C C . THR A 1 85 ? -6.277 8 17.203 1 98.25 85 THR A C 1
ATOM 680 O O . THR A 1 85 ? -5.469 7.68 18.078 1 98.25 85 THR A O 1
ATOM 683 N N . ALA A 1 86 ? -6.453 7.355 16.078 1 97.56 86 ALA A N 1
ATOM 684 C CA . ALA A 1 86 ? -5.68 6.148 15.805 1 97.56 86 ALA A CA 1
ATOM 685 C C . ALA A 1 86 ? -4.195 6.469 15.656 1 97.56 86 ALA A C 1
ATOM 687 O O . ALA A 1 86 ? -3.832 7.523 15.125 1 97.56 86 ALA A O 1
ATOM 688 N N . LYS A 1 87 ? -3.314 5.617 16.125 1 97.25 87 LYS A N 1
ATOM 689 C CA . LYS A 1 87 ? -1.902 5.637 15.766 1 97.25 87 LYS A CA 1
ATOM 690 C C . LYS A 1 87 ? -1.657 4.863 14.477 1 97.25 87 LYS A C 1
ATOM 692 O O . LYS A 1 87 ? -1.829 3.645 14.43 1 97.25 87 LYS A O 1
ATOM 697 N N . ALA A 1 88 ? -1.228 5.52 13.5 1 98.06 88 ALA A N 1
ATOM 698 C CA . ALA A 1 88 ? -1.045 4.891 12.195 1 98.06 88 ALA A CA 1
ATOM 699 C C . ALA A 1 88 ? 0.256 4.094 12.148 1 98.06 88 ALA A C 1
ATOM 701 O O . ALA A 1 88 ? 1.214 4.414 12.859 1 98.06 88 ALA A O 1
ATOM 702 N N . LEU A 1 89 ? 0.243 3.035 11.375 1 98.19 89 LEU A N 1
ATOM 703 C CA . LEU A 1 89 ? 1.478 2.406 10.922 1 98.19 89 LEU A CA 1
ATOM 704 C C . LEU A 1 89 ? 2.025 3.115 9.688 1 98.19 89 LEU A C 1
ATOM 706 O O . LEU A 1 89 ? 1.307 3.303 8.703 1 98.19 89 LEU A O 1
ATOM 710 N N . ILE A 1 90 ? 3.252 3.543 9.75 1 97.88 90 ILE A N 1
ATOM 711 C CA . ILE A 1 90 ? 3.877 4.23 8.625 1 97.88 90 ILE A CA 1
ATOM 712 C C . ILE A 1 90 ? 4.977 3.355 8.023 1 97.88 90 ILE A C 1
ATOM 714 O O . ILE A 1 90 ? 5.875 2.904 8.742 1 97.88 90 ILE A O 1
ATOM 718 N N . LEU A 1 91 ? 4.883 3.102 6.742 1 98.44 91 LEU A N 1
ATOM 719 C CA . LEU A 1 91 ? 5.875 2.328 6.008 1 98.44 91 LEU A CA 1
ATOM 720 C C . LEU A 1 91 ? 6.527 3.176 4.922 1 98.44 91 LEU A C 1
ATOM 722 O O . LEU A 1 91 ? 5.836 3.787 4.102 1 98.44 91 LEU A O 1
ATOM 726 N N . LYS A 1 92 ? 7.824 3.24 4.938 1 98.06 92 LYS A N 1
ATOM 727 C CA . LYS A 1 92 ? 8.602 3.994 3.957 1 98.06 92 LYS A CA 1
ATOM 728 C C . LYS A 1 92 ? 9.281 3.059 2.959 1 98.06 92 LYS A C 1
ATOM 730 O O . LYS A 1 92 ? 10.195 2.32 3.318 1 98.06 92 LYS A O 1
ATOM 735 N N . GLY A 1 93 ? 8.703 3.207 1.775 1 97.75 93 GLY A N 1
ATOM 736 C CA . GLY A 1 93 ? 9.133 2.182 0.837 1 97.75 93 GLY A CA 1
ATOM 737 C C . GLY A 1 93 ? 9.836 2.744 -0.382 1 97.75 93 GLY A C 1
ATOM 738 O O . GLY A 1 93 ? 9.641 3.91 -0.734 1 97.75 93 GLY A O 1
ATOM 739 N N . LYS A 1 94 ? 10.734 1.854 -0.995 1 97.12 94 LYS A N 1
ATOM 740 C CA . LYS A 1 94 ? 11.336 2.072 -2.307 1 97.12 94 LYS A CA 1
ATOM 741 C C . LYS A 1 94 ? 10.719 1.153 -3.355 1 97.12 94 LYS A C 1
ATOM 743 O O . LYS A 1 94 ? 10.641 -0.06 -3.154 1 97.12 94 LYS A O 1
ATOM 748 N N . VAL A 1 95 ? 10.211 1.787 -4.438 1 97.88 95 VAL A N 1
ATOM 749 C CA . VAL A 1 95 ? 9.75 0.981 -5.562 1 97.88 95 VAL A CA 1
ATOM 750 C C . VAL A 1 95 ? 10.945 0.357 -6.277 1 97.88 95 VAL A C 1
ATOM 752 O O . VAL A 1 95 ? 11.789 1.069 -6.836 1 97.88 95 VAL A O 1
ATOM 755 N N . VAL A 1 96 ? 10.992 -0.98 -6.348 1 97.69 96 VAL A N 1
ATOM 756 C CA . VAL A 1 96 ? 12.195 -1.633 -6.855 1 97.69 96 VAL A CA 1
ATOM 757 C C . VAL A 1 96 ? 11.898 -2.291 -8.203 1 97.69 96 VAL A C 1
ATOM 759 O O . VAL A 1 96 ? 12.82 -2.641 -8.945 1 97.69 96 VAL 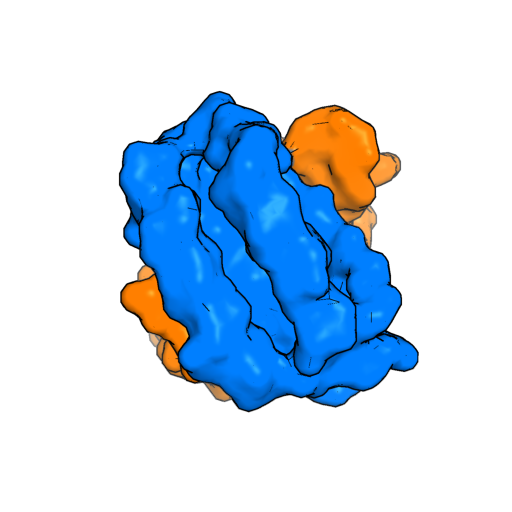A O 1
ATOM 762 N N . ALA A 1 97 ? 10.68 -2.562 -8.508 1 97.94 97 ALA A N 1
ATOM 763 C CA . ALA A 1 97 ? 10.25 -3.115 -9.789 1 97.94 97 ALA A CA 1
ATOM 764 C C . ALA A 1 97 ? 8.773 -2.82 -10.047 1 97.94 97 ALA A C 1
ATOM 766 O O . ALA A 1 97 ? 7.996 -2.654 -9.102 1 97.94 97 ALA A O 1
ATOM 767 N N . SER A 1 98 ? 8.414 -2.699 -11.234 1 97.62 98 SER A N 1
ATOM 768 C CA . SER A 1 98 ? 7.027 -2.498 -11.641 1 97.62 98 SER A CA 1
ATOM 769 C C . SER A 1 98 ? 6.77 -3.053 -13.031 1 97.62 98 SER A C 1
ATOM 771 O O . SER A 1 98 ? 7.711 -3.324 -13.781 1 97.62 98 SER A O 1
ATOM 773 N N . SER A 1 99 ? 5.492 -3.225 -13.375 1 96.5 99 SER A N 1
ATOM 774 C CA . SER A 1 99 ? 5.117 -3.729 -14.695 1 96.5 99 SER A CA 1
ATOM 775 C C . SER A 1 99 ? 5.297 -2.66 -15.766 1 96.5 99 SER A C 1
ATOM 777 O O . SER A 1 99 ? 5.281 -1.464 -15.469 1 96.5 99 SER A O 1
ATOM 779 N N . MET B 1 1 ? -11.18 2.482 -9.5 1 90.88 1 MET B N 1
ATOM 780 C CA . MET B 1 1 ? -9.961 1.685 -9.508 1 90.88 1 MET B CA 1
ATOM 781 C C . MET B 1 1 ? -9.75 1.001 -8.156 1 90.88 1 MET B C 1
ATOM 783 O O . MET B 1 1 ? -10.25 1.466 -7.133 1 90.88 1 MET B O 1
ATOM 787 N N . ALA B 1 2 ? -9.203 -0.24 -8.234 1 96.81 2 ALA B N 1
ATOM 788 C CA . ALA B 1 2 ? -8.945 -0.994 -7.008 1 96.81 2 ALA B CA 1
ATOM 789 C C . ALA B 1 2 ? -7.477 -1.409 -6.922 1 96.81 2 ALA B C 1
ATOM 791 O O . ALA B 1 2 ? -6.805 -1.55 -7.949 1 96.81 2 ALA B O 1
ATOM 792 N N . GLN B 1 3 ? -7.07 -1.517 -5.66 1 98.44 3 GLN B N 1
ATOM 793 C CA . GLN B 1 3 ? -5.707 -1.973 -5.414 1 98.44 3 GLN B CA 1
ATOM 794 C C . GLN B 1 3 ? -5.676 -3.086 -4.371 1 98.44 3 GLN B C 1
ATOM 796 O O . GLN B 1 3 ? -6.398 -3.025 -3.373 1 98.44 3 GLN B O 1
ATOM 801 N N . VAL B 1 4 ? -4.949 -4.125 -4.684 1 98.56 4 VAL B N 1
ATOM 802 C CA . VAL B 1 4 ? -4.688 -5.199 -3.73 1 98.56 4 VAL B CA 1
ATOM 803 C C . VAL B 1 4 ? -3.25 -5.102 -3.223 1 98.56 4 VAL B C 1
ATOM 805 O O . VAL B 1 4 ? -2.307 -5.043 -4.016 1 98.56 4 VAL B O 1
ATOM 808 N N . TYR B 1 5 ? -3.129 -5.059 -1.926 1 98.69 5 TYR B N 1
ATOM 809 C CA . TYR B 1 5 ? -1.831 -4.965 -1.269 1 98.69 5 TYR B CA 1
ATOM 810 C C . TYR B 1 5 ? -1.445 -6.297 -0.631 1 98.69 5 TYR B C 1
ATOM 812 O O . TYR B 1 5 ? -2.219 -6.871 0.137 1 98.69 5 TYR B O 1
ATOM 820 N N . ILE B 1 6 ? -0.315 -6.797 -1.012 1 98.75 6 ILE B N 1
ATOM 821 C CA . ILE B 1 6 ? 0.25 -8.008 -0.433 1 98.75 6 ILE B CA 1
ATOM 822 C C . ILE B 1 6 ? 1.497 -7.664 0.377 1 98.75 6 ILE B C 1
ATOM 824 O O . ILE B 1 6 ? 2.521 -7.27 -0.185 1 98.75 6 ILE B O 1
ATOM 828 N N . LEU B 1 7 ? 1.394 -7.805 1.746 1 98.81 7 LEU B N 1
ATOM 829 C CA . LEU B 1 7 ? 2.486 -7.426 2.637 1 98.81 7 LEU B CA 1
ATOM 830 C C . LEU B 1 7 ? 3.16 -8.664 3.225 1 98.81 7 LEU B C 1
ATOM 832 O O . LEU B 1 7 ? 2.504 -9.492 3.861 1 98.81 7 LEU B O 1
ATOM 836 N N . TYR B 1 8 ? 4.445 -8.781 3.014 1 98.75 8 TYR B N 1
ATOM 837 C CA . TYR B 1 8 ? 5.223 -9.898 3.547 1 98.75 8 TYR B CA 1
ATOM 838 C C . TYR B 1 8 ? 5.98 -9.484 4.801 1 98.75 8 TYR B C 1
ATOM 840 O O . TYR B 1 8 ? 6.734 -8.508 4.785 1 98.75 8 TYR B O 1
ATOM 848 N N . PRO B 1 9 ? 5.809 -10.227 5.883 1 98.44 9 PRO B N 1
ATOM 849 C CA . PRO B 1 9 ? 6.449 -9.844 7.145 1 98.44 9 PRO B CA 1
ATOM 850 C C . PRO B 1 9 ? 7.973 -9.961 7.09 1 98.44 9 PRO B C 1
ATOM 852 O O . PRO B 1 9 ? 8.508 -10.672 6.238 1 98.44 9 PRO B O 1
ATOM 855 N N . SER B 1 10 ? 8.664 -9.219 7.973 1 97.81 10 SER B N 1
ATOM 856 C CA . SER B 1 10 ? 10.109 -9.07 7.953 1 97.81 10 SER B CA 1
ATOM 857 C C . SER B 1 10 ? 10.797 -10.234 8.656 1 97.81 10 SER B C 1
ATOM 859 O O . SER B 1 10 ? 12.016 -10.414 8.531 1 97.81 10 SER B O 1
ATOM 861 N N . ASP B 1 11 ? 10.148 -11.039 9.32 1 96.31 11 ASP B N 1
ATOM 862 C CA . ASP B 1 11 ? 10.789 -12.016 10.195 1 96.31 11 ASP B CA 1
ATOM 863 C C . ASP B 1 11 ? 10.977 -13.352 9.477 1 96.31 11 ASP B C 1
ATOM 865 O O . ASP B 1 11 ? 11.438 -14.32 10.078 1 96.31 11 ASP B O 1
ATOM 869 N N . VAL B 1 12 ? 10.648 -13.469 8.219 1 96.69 12 VAL B N 1
ATOM 870 C CA . VAL B 1 12 ? 10.742 -14.68 7.414 1 96.69 12 VAL B CA 1
ATOM 871 C C . VAL B 1 12 ? 11.555 -14.398 6.152 1 96.69 12 VAL B C 1
ATOM 873 O O . VAL B 1 12 ? 11.391 -13.352 5.523 1 96.69 12 VAL B O 1
ATOM 876 N N . PRO B 1 13 ? 12.516 -15.297 5.797 1 97.62 13 PRO B N 1
ATOM 877 C CA . PRO B 1 13 ? 13.297 -15.086 4.574 1 97.62 13 PRO B CA 1
ATOM 878 C C . PRO B 1 13 ? 12.422 -14.859 3.344 1 97.62 13 PRO B C 1
ATOM 880 O O . PRO B 1 13 ? 11.336 -15.445 3.236 1 97.62 13 PRO B O 1
ATOM 883 N N . PHE B 1 14 ? 12.977 -14.039 2.373 1 98.62 14 PHE B N 1
ATOM 884 C CA . PHE B 1 14 ? 12.297 -13.672 1.137 1 98.62 14 PHE B CA 1
ATOM 885 C C . PHE B 1 14 ? 13.297 -13.539 -0.008 1 98.62 14 PHE B C 1
ATOM 887 O O . PHE B 1 14 ? 14.234 -12.75 0.073 1 98.62 14 PHE B O 1
ATOM 894 N N . ASP B 1 15 ? 13.117 -14.289 -1.029 1 98.81 15 ASP B N 1
ATOM 895 C CA . ASP B 1 15 ? 13.977 -14.211 -2.205 1 98.81 15 ASP B CA 1
ATOM 896 C C . ASP B 1 15 ? 13.469 -13.164 -3.191 1 98.81 15 ASP B C 1
ATOM 898 O O . ASP B 1 15 ? 12.766 -13.492 -4.148 1 98.81 15 ASP B O 1
ATOM 902 N N . LEU B 1 16 ? 13.93 -11.977 -3.016 1 98.62 16 LEU B N 1
ATOM 903 C CA . LEU B 1 16 ? 13.445 -10.844 -3.795 1 98.62 16 LEU B CA 1
ATOM 904 C C . LEU B 1 16 ? 13.805 -11.008 -5.27 1 98.62 16 LEU B C 1
ATOM 906 O O . LEU B 1 16 ? 13.016 -10.641 -6.145 1 98.62 16 LEU B O 1
ATOM 910 N N . ASP B 1 17 ? 14.977 -11.484 -5.535 1 98.69 17 ASP B N 1
ATOM 911 C CA . ASP B 1 17 ? 15.406 -11.656 -6.918 1 98.69 17 ASP B CA 1
ATOM 912 C C . ASP B 1 17 ? 14.469 -12.586 -7.672 1 98.69 17 ASP B C 1
ATOM 914 O O . ASP B 1 17 ? 13.992 -12.25 -8.766 1 98.69 17 ASP B O 1
ATOM 918 N N . TYR B 1 18 ? 14.172 -13.727 -7.059 1 98.88 18 TYR B N 1
ATOM 919 C CA . TYR B 1 18 ? 13.234 -14.656 -7.672 1 98.88 18 TYR B CA 1
ATOM 920 C C . TYR B 1 18 ? 11.859 -14.023 -7.84 1 98.88 18 TYR B C 1
ATOM 922 O O . TYR B 1 18 ? 11.219 -14.164 -8.883 1 98.88 18 TYR B O 1
ATOM 930 N N . TYR B 1 19 ? 11.453 -13.359 -6.824 1 98.88 19 TYR B N 1
ATOM 931 C CA . TYR B 1 19 ? 10.125 -12.75 -6.809 1 98.88 19 TYR B CA 1
ATOM 932 C C . TYR B 1 19 ? 9.953 -11.781 -7.977 1 98.88 19 TYR B C 1
ATOM 934 O O . TYR B 1 19 ? 8.977 -11.867 -8.719 1 98.88 19 TYR B O 1
ATOM 942 N N . VAL B 1 20 ? 10.93 -10.883 -8.203 1 98.56 20 VAL B N 1
ATOM 943 C CA . VAL B 1 20 ? 10.82 -9.812 -9.18 1 98.56 20 VAL B CA 1
ATOM 944 C C . VAL B 1 20 ? 11.086 -10.359 -10.578 1 98.56 20 VAL B C 1
ATOM 946 O O . VAL B 1 20 ? 10.414 -9.977 -11.539 1 98.56 20 VAL B O 1
ATOM 949 N N . LYS B 1 21 ? 11.961 -11.25 -10.695 1 98.56 21 LYS B N 1
ATOM 950 C CA . LYS B 1 21 ? 12.414 -11.664 -12.023 1 98.56 21 LYS B CA 1
ATOM 951 C C . LYS B 1 21 ? 11.586 -12.828 -12.547 1 98.56 21 LYS B C 1
ATOM 953 O O . LYS B 1 21 ? 11.555 -13.078 -13.758 1 98.56 21 LYS B O 1
ATOM 958 N N . VAL B 1 22 ? 10.922 -13.555 -11.672 1 98.69 22 VAL B N 1
ATOM 959 C CA . VAL B 1 22 ? 10.227 -14.758 -12.109 1 98.69 22 VAL B CA 1
ATOM 960 C C . VAL B 1 22 ? 8.75 -14.672 -11.727 1 98.69 22 VAL B C 1
ATOM 962 O O . VAL B 1 22 ? 7.871 -14.719 -12.586 1 98.69 22 VAL B O 1
ATOM 965 N N . HIS B 1 23 ? 8.445 -14.508 -10.406 1 98.88 23 HIS B N 1
ATOM 966 C CA . HIS B 1 23 ? 7.074 -14.602 -9.93 1 98.88 23 HIS B CA 1
ATOM 967 C C . HIS B 1 23 ? 6.215 -13.477 -10.5 1 98.88 23 HIS B C 1
ATOM 969 O O . HIS B 1 23 ? 5.117 -13.727 -11 1 98.88 23 HIS B O 1
ATOM 975 N N . MET B 1 24 ? 6.711 -12.273 -10.445 1 98.62 24 MET B N 1
ATOM 976 C CA . MET B 1 24 ? 5.879 -11.141 -10.836 1 98.62 24 MET B CA 1
ATOM 977 C C . MET B 1 24 ? 5.621 -11.148 -12.344 1 98.62 24 MET B C 1
ATOM 979 O O . MET B 1 24 ? 4.523 -10.82 -12.789 1 98.62 24 MET B O 1
ATOM 983 N N . PRO B 1 25 ? 6.645 -11.461 -13.195 1 98.38 25 PRO B N 1
ATOM 984 C CA . PRO B 1 25 ? 6.316 -11.633 -14.609 1 98.38 25 PRO B CA 1
ATOM 985 C C . PRO B 1 25 ? 5.258 -12.711 -14.836 1 98.38 25 PRO B C 1
ATOM 987 O O . PRO B 1 25 ? 4.422 -12.578 -15.734 1 98.38 25 PRO B O 1
ATOM 990 N N . MET B 1 26 ? 5.25 -13.82 -14.055 1 98.38 26 MET B N 1
ATOM 991 C CA . MET B 1 26 ? 4.199 -14.836 -14.133 1 98.38 26 MET B CA 1
ATOM 992 C C . MET B 1 26 ? 2.844 -14.242 -13.773 1 98.38 26 MET B C 1
ATOM 994 O O . MET B 1 26 ? 1.842 -14.523 -14.43 1 98.38 26 MET B O 1
ATOM 998 N N . VAL B 1 27 ? 2.779 -13.422 -12.727 1 98.31 27 VAL B N 1
ATOM 999 C CA . VAL B 1 27 ? 1.56 -12.734 -12.312 1 98.31 27 VAL B CA 1
ATOM 1000 C C . VAL B 1 27 ? 1.009 -11.914 -13.477 1 98.31 27 VAL B C 1
ATOM 1002 O O . VAL B 1 27 ? -0.181 -11.992 -13.797 1 98.31 27 VAL B O 1
ATOM 1005 N N . SER B 1 28 ? 1.874 -11.141 -14.148 1 97.62 28 SER B N 1
ATOM 1006 C CA . SER B 1 28 ? 1.472 -10.344 -15.305 1 97.62 28 SER B CA 1
ATOM 1007 C C . SER B 1 28 ? 0.898 -11.227 -16.406 1 97.62 28 SER B C 1
ATOM 1009 O O . SER B 1 28 ? -0.166 -10.93 -16.953 1 97.62 28 SER B O 1
ATOM 1011 N N . SER B 1 29 ? 1.629 -12.234 -16.688 1 97.5 29 SER B N 1
ATOM 1012 C CA . SER B 1 29 ? 1.251 -13.102 -17.797 1 97.5 29 SER B CA 1
ATOM 1013 C C . SER B 1 29 ? -0.071 -13.812 -17.531 1 97.5 29 SER B C 1
ATOM 1015 O O . SER B 1 29 ? -0.93 -13.898 -18.406 1 97.5 29 SER B O 1
ATOM 1017 N N . LEU B 1 30 ? -0.296 -14.281 -16.344 1 97.31 30 LEU B N 1
ATOM 1018 C CA . LEU B 1 30 ? -1.434 -15.141 -16.016 1 97.31 30 LEU B CA 1
ATOM 1019 C C . LEU B 1 30 ? -2.656 -14.305 -15.656 1 97.31 30 LEU B C 1
ATOM 1021 O O . LEU B 1 30 ? -3.789 -14.688 -15.953 1 97.31 30 LEU B O 1
ATOM 1025 N N . TRP B 1 31 ? -2.465 -13.141 -15.047 1 97.69 31 TRP B N 1
ATOM 1026 C CA . TRP B 1 31 ? -3.604 -12.367 -14.562 1 97.69 31 TRP B CA 1
ATOM 1027 C C . TRP B 1 31 ? -3.883 -11.188 -15.484 1 97.69 31 TRP B C 1
ATOM 1029 O O . TRP B 1 31 ? -4.949 -10.57 -15.414 1 97.69 31 TRP B O 1
ATOM 1039 N N . GLY B 1 32 ? -2.93 -10.875 -16.359 1 96.56 32 GLY B N 1
ATOM 1040 C CA . GLY B 1 32 ? -3.176 -9.836 -17.359 1 96.56 32 GLY B CA 1
ATOM 1041 C C . GLY B 1 32 ? -4.492 -10.016 -18.094 1 96.56 32 GLY B C 1
ATOM 1042 O O . GLY B 1 32 ? -5.32 -9.102 -18.109 1 96.56 32 GLY B O 1
ATOM 1043 N N . PRO B 1 33 ? -4.738 -11.148 -18.656 1 95 33 PRO B N 1
ATOM 1044 C CA . PRO B 1 33 ? -5.98 -11.383 -19.391 1 95 33 PRO B CA 1
ATOM 1045 C C . PRO B 1 33 ? -7.227 -11.242 -18.531 1 95 33 PRO B C 1
ATOM 1047 O O . PRO B 1 33 ? -8.336 -11.109 -19.047 1 95 33 PRO B O 1
ATOM 1050 N N . PHE B 1 34 ? -7.082 -11.258 -17.266 1 95.06 34 PHE B N 1
ATOM 1051 C CA . PHE B 1 34 ? -8.227 -11.18 -16.375 1 95.06 34 PHE B CA 1
ATOM 1052 C C . PHE B 1 34 ? -8.406 -9.758 -15.852 1 95.06 34 PHE B C 1
ATOM 1054 O O . PHE B 1 34 ? -9.242 -9.508 -14.984 1 95.06 34 PHE B O 1
ATOM 1061 N N . GLY B 1 35 ? -7.527 -8.875 -16.281 1 95.62 35 GLY B N 1
ATOM 1062 C CA . GLY B 1 35 ? -7.82 -7.48 -15.984 1 95.62 35 GLY B CA 1
ATOM 1063 C C . GLY B 1 35 ? -6.754 -6.82 -15.133 1 95.62 35 GLY B C 1
ATOM 1064 O O . GLY B 1 35 ? -6.91 -5.668 -14.719 1 95.62 35 GLY B O 1
ATOM 1065 N N . LEU B 1 36 ? -5.73 -7.535 -14.75 1 97.75 36 LEU B N 1
ATOM 1066 C CA . LEU B 1 36 ? -4.625 -6.875 -14.07 1 97.75 36 LEU B CA 1
ATOM 1067 C C . LEU B 1 36 ? -4.094 -5.711 -14.898 1 97.75 36 LEU B C 1
ATOM 1069 O O . LEU B 1 36 ? -3.703 -5.891 -16.047 1 97.75 36 LEU B O 1
ATOM 1073 N N . LEU B 1 37 ? -4.094 -4.52 -14.25 1 97.94 37 LEU B N 1
ATOM 1074 C CA . LEU B 1 37 ? -3.656 -3.322 -14.961 1 97.94 37 LEU B CA 1
ATOM 1075 C C . LEU B 1 37 ? -2.16 -3.096 -14.773 1 97.94 37 LEU B C 1
ATOM 1077 O O . LEU B 1 37 ? -1.508 -2.502 -15.633 1 97.94 37 LEU B O 1
ATOM 1081 N N . GLY B 1 38 ? -1.607 -3.529 -13.641 1 98.06 38 GLY B N 1
ATOM 1082 C CA . GLY B 1 38 ? -0.197 -3.359 -13.328 1 98.06 38 GLY B CA 1
ATOM 1083 C C . GLY B 1 38 ? 0.151 -3.73 -11.898 1 98.06 38 GLY B C 1
ATOM 1084 O O . GLY B 1 38 ? -0.719 -4.141 -11.133 1 98.06 38 GLY B O 1
ATOM 1085 N N . TRP B 1 39 ? 1.416 -3.713 -11.68 1 98.56 39 TRP B N 1
ATOM 1086 C CA . TRP B 1 39 ? 1.882 -4.031 -10.336 1 98.56 39 TRP B CA 1
ATOM 1087 C C . TRP B 1 39 ? 3.148 -3.248 -10 1 98.56 39 TRP B C 1
ATOM 1089 O O . TRP B 1 39 ? 3.838 -2.758 -10.898 1 98.56 39 TRP B O 1
ATOM 1099 N N . GLU B 1 40 ? 3.43 -3.051 -8.727 1 98.56 40 GLU B N 1
ATOM 1100 C CA . GLU B 1 40 ? 4.668 -2.516 -8.164 1 98.56 40 GLU B CA 1
ATOM 1101 C C . GLU B 1 40 ? 5.168 -3.381 -7.012 1 98.56 40 GLU B C 1
ATOM 1103 O O . GLU B 1 40 ? 4.375 -3.857 -6.195 1 98.56 40 GLU B O 1
ATOM 1108 N N . ALA B 1 41 ? 6.402 -3.641 -7.004 1 98.75 41 ALA B N 1
ATOM 1109 C CA . ALA B 1 41 ? 7.078 -4.25 -5.859 1 98.75 41 ALA B CA 1
ATOM 1110 C C . ALA B 1 41 ? 7.852 -3.205 -5.062 1 98.75 41 ALA B C 1
ATOM 1112 O O . ALA B 1 41 ? 8.664 -2.469 -5.617 1 98.75 41 ALA B O 1
ATOM 1113 N N . ILE B 1 42 ? 7.559 -3.152 -3.762 1 98.62 42 ILE B N 1
ATOM 1114 C CA . ILE B 1 42 ? 8.125 -2.168 -2.844 1 98.62 42 ILE B CA 1
ATOM 1115 C C . ILE B 1 42 ? 8.906 -2.879 -1.741 1 98.62 42 ILE B C 1
ATOM 1117 O O . ILE B 1 42 ? 8.461 -3.904 -1.22 1 98.62 42 ILE B O 1
ATOM 1121 N N . THR B 1 43 ? 10.07 -2.367 -1.415 1 98.5 43 THR B N 1
ATOM 1122 C CA . THR B 1 43 ? 10.805 -2.871 -0.257 1 98.5 43 THR B CA 1
ATOM 1123 C C . THR B 1 43 ? 10.844 -1.824 0.853 1 98.5 43 THR B C 1
ATOM 1125 O O . THR B 1 43 ? 10.75 -0.624 0.586 1 98.5 43 THR B O 1
ATOM 1128 N N . PHE B 1 44 ? 10.906 -2.352 2.076 1 98.12 44 PHE B N 1
ATOM 1129 C CA . PHE B 1 44 ? 10.977 -1.508 3.264 1 98.12 44 PHE B CA 1
ATOM 1130 C C . PHE B 1 44 ? 12.312 -1.687 3.973 1 98.12 44 PHE B C 1
ATOM 1132 O O . PHE B 1 44 ? 12.961 -2.729 3.838 1 98.12 44 PHE B O 1
ATOM 1139 N N . PRO B 1 45 ? 12.695 -0.661 4.664 1 95.06 45 PRO B N 1
ATOM 1140 C CA . PRO B 1 45 ? 13.984 -0.767 5.355 1 95.06 45 PRO B CA 1
ATOM 1141 C C . PRO B 1 45 ? 13.938 -1.738 6.531 1 95.06 45 PRO B C 1
ATOM 1143 O O . PRO B 1 45 ? 12.859 -2.148 6.961 1 95.06 45 PRO B O 1
ATOM 1146 N N . SER B 1 46 ? 15.195 -2.064 6.934 1 94.31 46 SER B N 1
ATOM 1147 C CA . SER B 1 46 ? 15.312 -2.898 8.125 1 94.31 46 SER B CA 1
ATOM 1148 C C . SER B 1 46 ? 14.562 -2.281 9.305 1 94.31 46 SER B C 1
ATOM 1150 O O . SER B 1 46 ? 14.602 -1.064 9.492 1 94.31 46 SER B O 1
ATOM 1152 N N . GLY B 1 47 ? 13.969 -3.125 10.18 1 95.44 47 GLY B N 1
ATOM 1153 C CA . GLY B 1 47 ? 13.234 -2.646 11.344 1 95.44 47 GLY B CA 1
ATOM 1154 C C . GLY B 1 47 ? 11.75 -2.504 11.086 1 95.44 47 GLY B C 1
ATOM 1155 O O . GLY B 1 47 ? 10.953 -2.43 12.023 1 95.44 47 GLY B O 1
ATOM 1156 N N . SER B 1 48 ? 11.359 -2.41 9.844 1 97.38 48 SER B N 1
ATOM 1157 C CA . SER B 1 48 ? 9.945 -2.389 9.477 1 97.38 48 SER B CA 1
ATOM 1158 C C . SER B 1 48 ? 9.289 -3.734 9.75 1 97.38 48 SER B C 1
ATOM 1160 O O . SER B 1 48 ? 9.93 -4.781 9.641 1 97.38 48 SER B O 1
ATOM 1162 N N . PRO B 1 49 ? 7.961 -3.719 10.109 1 98.19 49 PRO B N 1
ATOM 1163 C CA . PRO B 1 49 ? 7.281 -4.996 10.328 1 98.19 49 PRO B CA 1
ATOM 1164 C C . PRO B 1 49 ? 7.102 -5.801 9.047 1 98.19 49 PRO B C 1
ATOM 1166 O O . PRO B 1 49 ? 6.879 -7.012 9.102 1 98.19 49 PRO B O 1
ATOM 1169 N N . TYR B 1 50 ? 7.188 -5.145 7.953 1 98.69 50 TYR B N 1
ATOM 1170 C CA . TYR B 1 50 ? 7.109 -5.793 6.648 1 98.69 50 TYR B CA 1
ATOM 1171 C C . TYR B 1 50 ? 8.383 -5.547 5.844 1 98.69 50 TYR B C 1
ATOM 1173 O O . TYR B 1 50 ? 9.023 -4.508 5.988 1 98.69 50 TYR B O 1
ATOM 1181 N N . GLN B 1 51 ? 8.734 -6.504 5.027 1 98.5 51 GLN B N 1
ATOM 1182 C CA . GLN B 1 51 ? 9.961 -6.367 4.242 1 98.5 51 GLN B CA 1
ATOM 1183 C C . GLN B 1 51 ? 9.648 -6.074 2.779 1 98.5 51 GLN B C 1
ATOM 1185 O O . GLN B 1 51 ? 10.414 -5.395 2.098 1 98.5 51 GLN B O 1
ATOM 1190 N N . VAL B 1 52 ? 8.531 -6.578 2.285 1 98.62 52 VAL B N 1
ATOM 1191 C CA . VAL B 1 52 ? 8.117 -6.395 0.898 1 98.62 52 VAL B CA 1
ATOM 1192 C C . VAL B 1 52 ? 6.609 -6.16 0.837 1 98.62 52 VAL B C 1
ATOM 1194 O O . VAL B 1 52 ? 5.848 -6.805 1.561 1 98.62 52 VAL B O 1
ATOM 1197 N N . GLN B 1 53 ? 6.215 -5.25 0.007 1 98.81 53 GLN B N 1
ATOM 1198 C CA . GLN B 1 53 ? 4.824 -5.074 -0.39 1 98.81 53 GLN B CA 1
ATOM 1199 C C . GLN B 1 53 ? 4.676 -5.102 -1.908 1 98.81 53 GLN B C 1
ATOM 1201 O O . GLN B 1 53 ? 5.48 -4.508 -2.627 1 98.81 53 GLN B O 1
ATOM 1206 N N . THR B 1 54 ? 3.682 -5.801 -2.334 1 98.81 54 THR B N 1
ATOM 1207 C CA . THR B 1 54 ? 3.271 -5.742 -3.734 1 98.81 54 THR B CA 1
ATOM 1208 C C . THR B 1 54 ? 1.923 -5.043 -3.873 1 98.81 54 THR B C 1
ATOM 1210 O O . THR B 1 54 ? 1.008 -5.281 -3.084 1 98.81 54 THR B O 1
ATOM 1213 N N . VAL B 1 55 ? 1.882 -4.148 -4.777 1 98.62 55 VAL B N 1
ATOM 1214 C CA . VAL B 1 55 ? 0.627 -3.502 -5.145 1 98.62 55 VAL B CA 1
ATOM 1215 C C . VAL B 1 55 ? 0.147 -4.031 -6.492 1 98.62 55 VAL B C 1
ATOM 1217 O O . VAL B 1 55 ? 0.872 -3.963 -7.488 1 98.62 55 VAL B O 1
ATOM 1220 N N . LEU B 1 56 ? -1.014 -4.582 -6.516 1 98.62 56 LEU B N 1
ATOM 1221 C CA . LEU B 1 56 ? -1.69 -4.977 -7.746 1 98.62 56 LEU B CA 1
ATOM 1222 C C . LEU B 1 56 ? -2.822 -4.008 -8.078 1 98.62 56 LEU B C 1
ATOM 1224 O O . LEU B 1 56 ? -3.705 -3.773 -7.25 1 98.62 56 LEU B O 1
ATOM 1228 N N . SER B 1 57 ? -2.801 -3.467 -9.258 1 98.25 57 SER B N 1
ATOM 1229 C CA . SER B 1 57 ? -3.83 -2.533 -9.703 1 98.25 57 SER B CA 1
ATOM 1230 C C . SER B 1 57 ? -4.84 -3.219 -10.617 1 98.25 57 SER B C 1
ATOM 1232 O O . SER B 1 57 ? -4.461 -3.896 -11.57 1 98.25 57 SER B O 1
ATOM 1234 N N . TRP B 1 58 ? -6.09 -2.986 -10.266 1 97.62 58 TRP B N 1
ATOM 1235 C CA . TRP B 1 58 ? -7.219 -3.592 -10.969 1 97.62 58 TRP B CA 1
ATOM 1236 C C . TRP B 1 58 ? -8.273 -2.543 -11.312 1 97.62 58 TRP B C 1
ATOM 1238 O O . TRP B 1 58 ? -8.328 -1.48 -10.688 1 97.62 58 TRP B O 1
ATOM 1248 N N . LYS B 1 59 ? -9.047 -2.885 -12.312 1 93.69 59 LYS B N 1
ATOM 1249 C CA . LYS B 1 59 ? -10.172 -1.994 -12.586 1 93.69 59 LYS B CA 1
ATOM 1250 C C . LYS B 1 59 ? -11.156 -1.982 -11.422 1 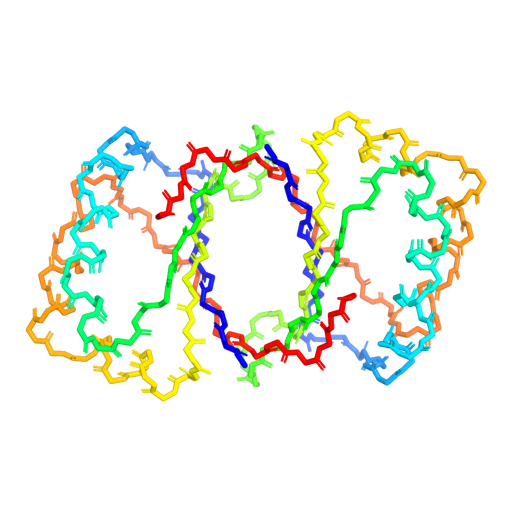93.69 59 LYS B C 1
ATOM 1252 O O . LYS B 1 59 ? -11.703 -0.933 -11.07 1 93.69 59 LYS B O 1
ATOM 1257 N N . ASN B 1 60 ? -11.453 -3.117 -10.953 1 93.88 60 ASN B N 1
ATOM 1258 C CA . ASN B 1 60 ? -12.312 -3.252 -9.781 1 93.88 60 ASN B CA 1
ATOM 1259 C C . ASN B 1 60 ? -11.992 -4.523 -9 1 93.88 60 ASN B C 1
ATOM 1261 O O . ASN B 1 60 ? -11.234 -5.371 -9.469 1 93.88 60 ASN B O 1
ATOM 1265 N N . LEU B 1 61 ? -12.578 -4.609 -7.828 1 94.25 61 LEU B N 1
ATOM 1266 C CA . LEU B 1 61 ? -12.281 -5.727 -6.938 1 94.25 61 LEU B CA 1
ATOM 1267 C C . LEU B 1 61 ? -12.898 -7.02 -7.465 1 94.25 61 LEU B C 1
ATOM 1269 O O . LEU B 1 61 ? -12.414 -8.109 -7.152 1 94.25 61 LEU B O 1
ATOM 1273 N N . ASP B 1 62 ? -13.961 -6.941 -8.227 1 95.19 62 ASP B N 1
ATOM 1274 C CA . ASP B 1 62 ? -14.586 -8.133 -8.797 1 95.19 62 ASP B CA 1
ATOM 1275 C C . ASP B 1 62 ? -13.625 -8.867 -9.727 1 95.19 62 ASP B C 1
ATOM 1277 O O . ASP B 1 62 ? -13.594 -10.102 -9.758 1 95.19 62 ASP B O 1
ATOM 1281 N N . GLN B 1 63 ? -12.898 -8.156 -10.461 1 94.88 63 GLN B N 1
ATOM 1282 C CA . GLN B 1 63 ? -11.93 -8.766 -11.367 1 94.88 63 GLN B CA 1
ATOM 1283 C C . GLN B 1 63 ? -10.836 -9.5 -10.586 1 94.88 63 GLN B C 1
ATOM 1285 O O . GLN B 1 63 ? -10.43 -10.602 -10.969 1 94.88 63 GLN B O 1
ATOM 1290 N N . PHE B 1 64 ? -10.359 -8.938 -9.531 1 96.19 64 PHE B N 1
ATOM 1291 C CA . PHE B 1 64 ? -9.406 -9.633 -8.688 1 96.19 64 PHE B CA 1
ATOM 1292 C C . PHE B 1 64 ? -10.016 -10.906 -8.117 1 96.19 64 PHE B C 1
ATOM 1294 O O . PHE B 1 64 ? -9.375 -11.961 -8.102 1 96.19 64 PHE B O 1
ATOM 1301 N N . SER B 1 65 ? -11.203 -10.719 -7.602 1 95.19 65 SER B N 1
ATOM 1302 C CA . SER B 1 65 ? -11.891 -11.867 -7.02 1 95.19 65 SER B CA 1
ATOM 1303 C C . SER B 1 65 ? -12 -13.016 -8.023 1 95.19 65 SER B C 1
ATOM 1305 O O . SER B 1 65 ? -11.789 -14.18 -7.672 1 95.19 65 SER B O 1
ATOM 1307 N N . ALA B 1 66 ? -12.289 -12.742 -9.219 1 94.25 66 ALA B N 1
ATOM 1308 C CA . ALA B 1 66 ? -12.391 -13.75 -10.273 1 94.25 66 ALA B CA 1
ATOM 1309 C C . ALA B 1 66 ? -11.023 -14.328 -10.617 1 94.25 66 ALA B C 1
ATOM 1311 O O . ALA B 1 66 ? -10.867 -15.547 -10.734 1 94.25 66 ALA B O 1
ATOM 1312 N N . ALA B 1 67 ? -10.055 -13.469 -10.742 1 95.31 67 ALA B N 1
ATOM 1313 C CA . ALA B 1 67 ? -8.711 -13.875 -11.148 1 95.31 67 ALA B CA 1
ATOM 1314 C C . ALA B 1 67 ? -8.062 -14.758 -10.078 1 95.31 67 ALA B C 1
ATOM 1316 O O . ALA B 1 67 ? -7.238 -15.617 -10.398 1 95.31 67 ALA B O 1
ATOM 1317 N N . SER B 1 68 ? -8.414 -14.453 -8.883 1 95.75 68 SER B N 1
ATOM 1318 C CA . SER B 1 68 ? -7.777 -15.148 -7.766 1 95.75 68 SER B CA 1
ATOM 1319 C C . SER B 1 68 ? -8.406 -16.516 -7.547 1 95.75 68 SER B C 1
ATOM 1321 O O . SER B 1 68 ? -8.078 -17.219 -6.582 1 95.75 68 SER B O 1
ATOM 1323 N N . LYS B 1 69 ? -9.359 -16.734 -8.5 1 92.25 69 LYS B N 1
ATOM 1324 C CA . LYS B 1 69 ? -10 -18.047 -8.484 1 92.25 69 LYS B CA 1
ATOM 1325 C C . LYS B 1 69 ? -9.727 -18.812 -9.773 1 92.25 69 LYS B C 1
ATOM 1327 O O . LYS B 1 69 ? -9.523 -18.219 -10.828 1 92.25 69 LYS B O 1
ATOM 1332 N N . GLY B 1 70 ? -9.195 -20.109 -9.648 1 88.88 70 GLY B N 1
ATOM 1333 C CA . GLY B 1 70 ? -9.023 -20.922 -10.836 1 88.88 70 GLY B CA 1
ATOM 1334 C C . GLY B 1 70 ? -7.602 -21.406 -11.039 1 88.88 70 GLY B C 1
ATOM 1335 O O . GLY B 1 70 ? -6.762 -21.266 -10.148 1 88.88 70 GLY B O 1
ATOM 1336 N N . GLU B 1 71 ? -7.422 -21.906 -12.328 1 93.19 71 GLU B N 1
ATOM 1337 C CA . GLU B 1 71 ? -6.16 -22.578 -12.609 1 93.19 71 GLU B CA 1
ATOM 1338 C C . GLU B 1 71 ? -4.992 -21.594 -12.602 1 93.19 71 GLU B C 1
ATOM 1340 O O . GLU B 1 71 ? -3.904 -21.906 -12.117 1 93.19 71 GLU B O 1
ATOM 1345 N N . ALA B 1 72 ? -5.172 -20.422 -13.172 1 93.81 72 ALA B N 1
ATOM 1346 C CA . ALA B 1 72 ? -4.121 -19.406 -13.195 1 93.81 72 ALA B CA 1
ATOM 1347 C C . ALA B 1 72 ? -3.678 -19.062 -11.773 1 93.81 72 ALA B C 1
ATOM 1349 O O . ALA B 1 72 ? -2.479 -18.969 -11.5 1 93.81 72 ALA B O 1
ATOM 1350 N N . ALA B 1 73 ? -4.57 -18.844 -10.883 1 95.31 73 ALA B N 1
ATOM 1351 C CA . ALA B 1 73 ? -4.27 -18.516 -9.492 1 95.31 73 ALA B CA 1
ATOM 1352 C C . ALA B 1 73 ? -3.537 -19.672 -8.805 1 95.31 73 ALA B C 1
ATOM 1354 O O . ALA B 1 73 ? -2.59 -19.453 -8.055 1 95.31 73 ALA B O 1
ATOM 1355 N N . ASP B 1 74 ? -3.99 -20.891 -9.094 1 97.06 74 ASP B N 1
ATOM 1356 C CA . ASP B 1 74 ? -3.352 -22.062 -8.5 1 97.06 74 ASP B CA 1
ATOM 1357 C C . ASP B 1 74 ? -1.86 -22.094 -8.828 1 97.06 74 ASP B C 1
ATOM 1359 O O . ASP B 1 74 ? -1.037 -22.391 -7.957 1 97.06 74 ASP B O 1
ATOM 1363 N N . LYS B 1 75 ? -1.571 -21.859 -10.055 1 97.56 75 LYS B N 1
ATOM 1364 C CA . LYS B 1 75 ? -0.175 -21.844 -10.484 1 97.56 75 LYS B CA 1
ATOM 1365 C C . LYS B 1 75 ? 0.625 -20.797 -9.711 1 97.56 75 LYS B C 1
ATOM 1367 O O . LYS B 1 75 ? 1.76 -21.062 -9.305 1 97.56 75 LYS B O 1
ATOM 1372 N N . LEU B 1 76 ? 0.077 -19.609 -9.523 1 97.94 76 LEU B N 1
ATOM 1373 C CA . LEU B 1 76 ? 0.742 -18.531 -8.812 1 97.94 76 LEU B CA 1
ATOM 1374 C C . LEU B 1 76 ? 0.92 -18.875 -7.34 1 97.94 76 LEU B C 1
ATOM 1376 O O . LEU B 1 76 ? 1.991 -18.656 -6.77 1 97.94 76 LEU B O 1
ATOM 1380 N N . PHE B 1 77 ? -0.114 -19.406 -6.715 1 97.44 77 PHE B N 1
ATOM 1381 C CA . PHE B 1 77 ? -0.052 -19.766 -5.301 1 97.44 77 PHE B CA 1
ATOM 1382 C C . PHE B 1 77 ? 0.947 -20.891 -5.066 1 97.44 77 PHE B C 1
ATOM 1384 O O . PHE B 1 77 ? 1.685 -20.875 -4.082 1 97.44 77 PHE B O 1
ATOM 1391 N N . ASP B 1 78 ? 1.049 -21.875 -6.008 1 97.88 78 ASP B N 1
ATOM 1392 C CA . ASP B 1 78 ? 2.012 -22.969 -5.926 1 97.88 78 ASP B CA 1
ATOM 1393 C C . ASP B 1 78 ? 3.443 -22.453 -6.047 1 97.88 78 ASP B C 1
ATOM 1395 O O . ASP B 1 78 ? 4.379 -23.078 -5.551 1 97.88 78 ASP B O 1
ATOM 1399 N N . ASP B 1 79 ? 3.611 -21.375 -6.711 1 98.56 79 ASP B N 1
ATOM 1400 C CA . ASP B 1 79 ? 4.93 -20.812 -6.977 1 98.56 79 ASP B CA 1
ATOM 1401 C C . ASP B 1 79 ? 5.477 -20.094 -5.746 1 98.56 79 ASP B C 1
ATOM 1403 O O . ASP B 1 79 ? 6.676 -19.828 -5.652 1 98.56 79 ASP B O 1
ATOM 1407 N N . ILE B 1 80 ? 4.633 -19.766 -4.695 1 98.38 80 ILE B N 1
ATOM 1408 C CA . ILE B 1 80 ? 5 -18.938 -3.551 1 98.38 80 ILE B CA 1
ATOM 1409 C C . ILE B 1 80 ? 6.125 -19.609 -2.77 1 98.38 80 ILE B C 1
ATOM 1411 O O . ILE B 1 80 ? 7.039 -18.938 -2.281 1 98.38 80 ILE B O 1
ATOM 1415 N N . GLN B 1 81 ? 6.18 -20.859 -2.732 1 98.38 81 GLN B N 1
ATOM 1416 C CA . GLN B 1 81 ? 7.137 -21.609 -1.933 1 98.38 81 GLN B CA 1
ATOM 1417 C C . GLN B 1 81 ? 8.562 -21.375 -2.422 1 98.38 81 GLN B C 1
ATOM 1419 O O . GLN B 1 81 ? 9.523 -21.672 -1.704 1 98.38 81 GLN B O 1
ATOM 1424 N N . TYR B 1 82 ? 8.719 -20.906 -3.619 1 98.69 82 TYR B N 1
ATOM 1425 C CA . TYR B 1 82 ? 10.055 -20.766 -4.203 1 98.69 82 TYR B CA 1
ATOM 1426 C C . TYR B 1 82 ? 10.711 -19.469 -3.773 1 98.69 82 TYR B C 1
ATOM 1428 O O . TYR B 1 82 ? 11.906 -19.266 -3.984 1 98.69 82 TYR B O 1
ATOM 1436 N N . PHE B 1 83 ? 9.953 -18.562 -3.119 1 98.75 83 PHE B N 1
ATOM 1437 C CA . PHE B 1 83 ? 10.625 -17.328 -2.748 1 98.75 83 PHE B CA 1
ATOM 1438 C C . PHE B 1 83 ? 10.375 -16.984 -1.285 1 98.75 83 PHE B C 1
ATOM 1440 O O . PHE B 1 83 ? 11.055 -16.141 -0.71 1 98.75 83 PHE B O 1
ATOM 1447 N N . THR B 1 84 ? 9.383 -17.594 -0.64 1 98.75 84 THR B N 1
ATOM 1448 C CA . THR B 1 84 ? 9.164 -17.312 0.773 1 98.75 84 THR B CA 1
ATOM 1449 C C . THR B 1 84 ? 8.289 -18.391 1.417 1 98.75 84 THR B C 1
ATOM 1451 O O . THR B 1 84 ? 7.57 -19.109 0.723 1 98.75 84 THR B O 1
ATOM 1454 N N . THR B 1 85 ? 8.359 -18.531 2.74 1 98.25 85 THR B N 1
ATOM 1455 C CA . THR B 1 85 ? 7.43 -19.328 3.541 1 98.25 85 THR B CA 1
ATOM 1456 C C . THR B 1 85 ? 6.516 -18.422 4.359 1 98.25 85 THR B C 1
ATOM 1458 O O . THR B 1 85 ? 5.691 -18.906 5.141 1 98.25 85 THR B O 1
ATOM 1461 N N . ALA B 1 86 ? 6.699 -17.141 4.191 1 97.56 86 ALA B N 1
ATOM 1462 C CA . ALA B 1 86 ? 5.922 -16.172 4.961 1 97.56 86 ALA B CA 1
ATOM 1463 C C . ALA B 1 86 ? 4.441 -16.234 4.594 1 97.56 86 ALA B C 1
ATOM 1465 O O . ALA B 1 86 ? 4.094 -16.453 3.432 1 97.56 86 ALA B O 1
ATOM 1466 N N . LYS B 1 87 ? 3.547 -16.094 5.543 1 97.19 87 LYS B N 1
ATOM 1467 C CA . LYS B 1 87 ? 2.139 -15.805 5.285 1 97.19 87 LYS B CA 1
ATOM 1468 C C . LYS B 1 87 ? 1.905 -14.312 5.098 1 97.19 87 LYS B C 1
ATOM 1470 O O . LYS B 1 87 ? 2.07 -13.531 6.039 1 97.19 87 LYS B O 1
ATOM 1475 N N . ALA B 1 88 ? 1.488 -13.945 3.98 1 98 88 ALA B N 1
ATOM 1476 C CA . ALA B 1 88 ? 1.318 -12.523 3.672 1 98 88 ALA B CA 1
ATOM 1477 C C . ALA B 1 88 ? 0.013 -11.992 4.254 1 98 88 ALA B C 1
ATOM 1479 O O . ALA B 1 88 ? -0.952 -12.742 4.422 1 98 88 ALA B O 1
ATOM 1480 N N . LEU B 1 89 ? 0.025 -10.734 4.625 1 98.19 89 LEU B N 1
ATOM 1481 C CA . LEU B 1 89 ? -1.206 -9.977 4.828 1 98.19 89 LEU B CA 1
ATOM 1482 C C . LEU B 1 89 ? -1.733 -9.438 3.504 1 98.19 89 LEU B C 1
ATOM 1484 O O . LEU B 1 89 ? -1 -8.781 2.762 1 98.19 89 LEU B O 1
ATOM 1488 N N . ILE B 1 90 ? -2.957 -9.742 3.186 1 97.94 90 ILE B N 1
ATOM 1489 C CA . ILE B 1 90 ? -3.562 -9.266 1.944 1 97.94 90 ILE B CA 1
ATOM 1490 C C . ILE B 1 90 ? -4.66 -8.258 2.258 1 97.94 90 ILE B C 1
ATOM 1492 O O . ILE B 1 90 ? -5.57 -8.539 3.041 1 97.94 90 ILE B O 1
ATOM 1496 N N . LEU B 1 91 ? -4.559 -7.086 1.678 1 98.5 91 LEU B N 1
ATOM 1497 C CA . LEU B 1 91 ? -5.547 -6.023 1.823 1 98.5 91 LEU B CA 1
ATOM 1498 C C . LEU B 1 91 ? -6.18 -5.68 0.478 1 98.5 91 LEU B C 1
ATOM 1500 O O . LEU B 1 91 ? -5.469 -5.41 -0.493 1 98.5 91 LEU B O 1
ATOM 1504 N N . LYS B 1 92 ? -7.469 -5.727 0.417 1 98.12 92 LYS B N 1
ATOM 1505 C CA . LYS B 1 92 ? -8.227 -5.406 -0.791 1 98.12 92 LYS B CA 1
ATOM 1506 C C . LYS B 1 92 ? -8.898 -4.043 -0.672 1 98.12 92 LYS B C 1
ATOM 1508 O O . LYS B 1 92 ? -9.836 -3.871 0.116 1 98.12 92 LYS B O 1
ATOM 1513 N N . GLY B 1 93 ? -8.312 -3.191 -1.505 1 97.81 93 GLY B N 1
ATOM 1514 C CA . GLY B 1 93 ? -8.734 -1.821 -1.271 1 97.81 93 GLY B CA 1
ATOM 1515 C C . GLY B 1 93 ? -9.414 -1.194 -2.475 1 97.81 93 GLY B C 1
ATOM 1516 O O . GLY B 1 93 ? -9.219 -1.637 -3.607 1 97.81 93 GLY B O 1
ATOM 1517 N N . LYS B 1 94 ? -10.297 -0.151 -2.16 1 97.25 94 LYS B N 1
ATOM 1518 C CA . LYS B 1 94 ? -10.883 0.754 -3.146 1 97.25 94 LYS B CA 1
ATOM 1519 C C . LYS B 1 94 ? -10.258 2.145 -3.053 1 97.25 94 LYS B C 1
ATOM 1521 O O . LYS B 1 94 ? -10.188 2.727 -1.969 1 97.25 94 LYS B O 1
ATOM 1526 N N . VAL B 1 95 ? -9.727 2.609 -4.211 1 97.94 95 VAL B N 1
ATOM 1527 C CA . VAL B 1 95 ? -9.258 3.988 -4.258 1 97.94 95 VAL B CA 1
ATOM 1528 C C . VAL B 1 95 ? -10.453 4.941 -4.219 1 97.94 95 VAL B C 1
ATOM 1530 O O . VAL B 1 95 ? -11.273 4.953 -5.137 1 97.94 95 VAL B O 1
ATOM 1533 N N . VAL B 1 96 ? -10.508 5.812 -3.201 1 97.75 96 VAL B N 1
ATOM 1534 C CA . VAL B 1 96 ? -11.711 6.617 -3.012 1 97.75 96 VAL B CA 1
ATOM 1535 C C . VAL B 1 96 ? -11.406 8.086 -3.311 1 97.75 96 VAL B C 1
ATOM 1537 O O . VAL B 1 96 ? -12.32 8.891 -3.498 1 97.75 96 VAL B O 1
ATOM 1540 N N . ALA B 1 97 ? -10.188 8.492 -3.273 1 98 97 ALA B N 1
ATOM 1541 C CA . ALA B 1 97 ? -9.742 9.844 -3.611 1 98 97 ALA B CA 1
ATOM 1542 C C . ALA B 1 97 ? -8.258 9.852 -3.979 1 98 97 ALA B C 1
ATOM 1544 O O . ALA B 1 97 ? -7.492 9 -3.521 1 98 97 ALA B O 1
ATOM 1545 N N . SER B 1 98 ? -7.883 10.719 -4.801 1 97.69 98 SER B N 1
ATOM 1546 C CA . SER B 1 98 ? -6.488 10.906 -5.184 1 97.69 98 SER B CA 1
ATOM 1547 C C . SER B 1 98 ? -6.215 12.344 -5.602 1 97.69 98 SER B C 1
ATOM 1549 O O . SER B 1 98 ? -7.148 13.109 -5.852 1 97.69 98 SER B O 1
ATOM 1551 N N . SER B 1 99 ? -4.938 12.711 -5.648 1 96.62 99 SER B N 1
ATOM 1552 C CA . SER B 1 99 ? -4.555 14.055 -6.051 1 96.62 99 SER B CA 1
ATOM 1553 C C . SER B 1 99 ? -4.703 14.25 -7.555 1 96.62 99 SER B C 1
ATOM 1555 O O . SER B 1 99 ? -4.68 13.281 -8.312 1 96.62 99 SER B O 1
#

Organism: Fusarium pseudograminearum (strain CS3096) (NCBI:txid1028729)

Solvent-accessible surface area (backbone atoms only — not comparable to full-atom values): 10396 Å² total; per-residue (Å²): 85,16,40,38,37,40,34,31,46,48,91,41,71,67,39,60,67,52,38,63,73,47,50,48,54,49,49,48,67,59,34,34,88,50,47,50,72,43,40,37,37,30,38,37,54,91,89,43,74,36,36,35,37,35,41,38,34,27,68,37,64,66,41,50,59,53,44,67,46,58,72,60,29,49,58,55,62,67,50,43,69,78,30,33,84,61,77,60,50,77,44,64,28,40,56,77,48,64,111,86,17,38,36,37,41,35,30,48,49,90,42,71,68,39,60,67,52,37,62,71,48,51,47,54,49,50,49,67,58,34,34,87,50,47,51,71,44,40,39,37,29,39,38,54,89,89,42,74,37,35,35,36,36,41,37,34,27,68,38,63,66,42,51,58,51,44,67,47,56,70,60,29,49,57,56,62,67,50,42,69,78,30,34,82,59,76,60,50,75,43,63,28,40,58,76,47,64,110

pLDDT: mean 97.27, std 1.87, range [88.88, 98.88]